Protein AF-A0ABD6W7I1-F1 (afdb_monomer_lite)

Sequence (256 aa):
MSADKPTPAELIAQLVDRGMSKAEIAKAIHRDTKMIWKVLNGKTSGEKYRRTLEDIVNTGTSDYVPHRPRRSDGSLVPVRAKDGGMRVPEDDGGTIKKVPPRTRFSTKTTYGDDGFRLHEITLPKSRNTPGRARGADEILSKLRNTARGQRFGDRDVKMTVTLKDGKTIPLGGKGGYHSTSILQSIRDHDKAHGTRNDIMGWVTDQLTGNAVSPPPEHNDAGNIVGVTITAYRSDVSRGRNRGPDSEANPNRRRPR

Secondary structure (DSSP, 8-state):
-PPPPPPHHHHHHHHHHTT--HHHHHHHTTS-HHHHHHHHTTSS--GGGHHHHHHHHHHS--SEEPPPPB-TTSPBPPEE-TTS-EEPPP---EEPPS---TTS-EEEEEE-GGG-EEEEEEPPSSTT-HHHHHHHHHHHHHHHHHHHGGGG--EEEEEEEEETTS-EEEES-TT-EEHHHHHHHHHHHHHHHT-SS-HHHHHHHHHHHTT-SS--TT-STTTEEEEEEEEEEHHHHHHHT--STTS-----PPP-

Structure (mmCIF, N/CA/C/O backbone):
data_AF-A0ABD6W7I1-F1
#
_entry.id   AF-A0ABD6W7I1-F1
#
loop_
_atom_site.group_PDB
_atom_site.id
_atom_site.type_symbol
_atom_site.label_atom_id
_atom_site.label_alt_id
_atom_site.label_comp_id
_atom_site.label_asym_id
_atom_site.label_entity_id
_atom_site.label_seq_id
_atom_site.pdbx_PDB_ins_code
_atom_site.Cartn_x
_atom_site.Cartn_y
_atom_site.Cartn_z
_atom_site.occupancy
_atom_site.B_iso_or_equiv
_atom_site.auth_seq_id
_atom_site.auth_comp_id
_atom_site.auth_asym_id
_atom_site.auth_atom_id
_atom_site.pdbx_PDB_model_num
ATOM 1 N N . MET A 1 1 ? -30.343 -16.772 19.753 1.00 38.34 1 MET A N 1
ATOM 2 C CA . MET A 1 1 ? -29.367 -15.747 20.174 1.00 38.34 1 MET A CA 1
ATOM 3 C C . MET A 1 1 ? -28.663 -15.257 18.924 1.00 38.34 1 MET A C 1
ATOM 5 O O . MET A 1 1 ? -27.828 -15.978 18.395 1.00 38.34 1 MET A O 1
ATOM 9 N N . SER A 1 2 ? -29.076 -14.118 18.372 1.00 43.38 2 SER A N 1
ATOM 10 C CA . SER A 1 2 ? -28.356 -13.520 17.244 1.00 43.38 2 SER A CA 1
ATOM 11 C C . SER A 1 2 ? -27.012 -13.043 17.777 1.00 43.38 2 SER A C 1
ATOM 13 O O . SER A 1 2 ? -26.997 -12.219 18.686 1.00 43.38 2 SER A O 1
ATOM 15 N N . ALA A 1 3 ? -25.907 -13.606 17.285 1.00 56.62 3 ALA A N 1
ATOM 16 C CA . ALA A 1 3 ? -24.585 -13.070 17.575 1.00 56.62 3 ALA A CA 1
ATOM 17 C C . ALA A 1 3 ? -24.593 -11.593 17.169 1.00 56.62 3 ALA A C 1
ATOM 19 O O . ALA A 1 3 ? -24.892 -11.277 16.012 1.00 56.62 3 ALA A O 1
ATOM 20 N N . ASP A 1 4 ? -24.372 -10.704 18.135 1.00 79.00 4 ASP A N 1
ATOM 21 C CA . ASP A 1 4 ? -24.339 -9.273 17.866 1.00 79.00 4 ASP A CA 1
ATOM 22 C C . ASP A 1 4 ? -23.231 -9.006 16.842 1.00 79.00 4 ASP A C 1
ATOM 24 O O . ASP A 1 4 ? -22.133 -9.567 16.932 1.00 79.00 4 ASP A O 1
ATOM 28 N N . LYS A 1 5 ? -23.547 -8.247 15.791 1.00 84.44 5 LYS A N 1
ATOM 29 C CA . LYS A 1 5 ? -22.582 -8.031 14.708 1.00 84.44 5 LYS A CA 1
ATOM 30 C C . LYS A 1 5 ? -21.457 -7.153 15.246 1.00 84.44 5 LYS A C 1
ATOM 32 O O . LYS A 1 5 ? -21.764 -6.115 15.834 1.00 84.44 5 LYS A O 1
ATOM 37 N N . PRO A 1 6 ? -20.182 -7.488 14.977 1.00 89.69 6 PRO A N 1
ATOM 38 C CA . PRO A 1 6 ? -19.068 -6.719 15.504 1.00 89.69 6 PRO A CA 1
ATOM 39 C C . PRO A 1 6 ? -19.200 -5.250 15.101 1.00 89.69 6 PRO A C 1
ATOM 41 O O . PRO A 1 6 ? -19.522 -4.915 13.955 1.00 89.69 6 PRO A O 1
ATOM 44 N N . THR A 1 7 ? -18.987 -4.350 16.049 1.00 94.25 7 THR A N 1
ATOM 45 C CA . THR A 1 7 ? -19.030 -2.909 15.802 1.00 94.25 7 THR A CA 1
ATOM 46 C C . THR A 1 7 ? -17.856 -2.481 14.910 1.00 94.25 7 THR A C 1
ATOM 48 O O . THR A 1 7 ? -16.828 -3.161 14.855 1.00 94.25 7 THR A O 1
ATOM 51 N N . PRO A 1 8 ? -17.921 -1.325 14.222 1.00 94.44 8 PRO A N 1
ATOM 52 C CA . PRO A 1 8 ? -16.787 -0.838 13.437 1.00 94.44 8 PRO A CA 1
ATOM 53 C C . PRO A 1 8 ? -15.513 -0.644 14.273 1.00 94.44 8 PRO A C 1
ATOM 55 O O . PRO A 1 8 ? -14.411 -0.810 13.755 1.00 94.44 8 PRO A O 1
ATOM 58 N N . ALA A 1 9 ? -15.646 -0.315 15.562 1.00 94.62 9 ALA A N 1
ATOM 59 C CA . ALA A 1 9 ? -14.512 -0.217 16.476 1.00 94.62 9 ALA A CA 1
ATOM 60 C C . ALA A 1 9 ? -13.878 -1.591 16.748 1.00 94.62 9 ALA A C 1
ATOM 62 O O . ALA A 1 9 ? -12.655 -1.709 16.692 1.00 94.62 9 ALA A O 1
ATOM 63 N N . GLU A 1 10 ? -14.694 -2.626 16.959 1.00 94.62 10 GLU A N 1
ATOM 64 C CA . GLU A 1 10 ? -14.229 -4.009 17.129 1.00 94.62 10 GLU A CA 1
ATOM 65 C C . GLU A 1 10 ? -13.582 -4.554 15.856 1.00 94.62 10 GLU A C 1
ATOM 67 O O . GLU A 1 10 ? -12.521 -5.165 15.931 1.00 94.62 10 GLU A O 1
ATOM 72 N N . LEU A 1 11 ? -14.145 -4.269 14.677 1.00 95.25 11 LEU A N 1
ATOM 73 C CA . LEU A 1 11 ? -13.528 -4.639 13.398 1.00 95.25 11 LEU A CA 1
ATOM 74 C C . LEU A 1 11 ? -12.148 -3.985 13.231 1.00 95.25 11 LEU A C 1
ATOM 76 O O . LEU A 1 11 ? -11.194 -4.639 12.816 1.00 95.25 11 LEU A O 1
ATOM 80 N N . ILE A 1 12 ? -12.006 -2.702 13.584 1.00 94.44 12 ILE A N 1
ATOM 81 C CA . ILE A 1 12 ? -10.702 -2.023 13.556 1.00 94.44 12 ILE A CA 1
ATOM 82 C C . ILE A 1 12 ? -9.741 -2.653 14.571 1.00 94.44 12 ILE A C 1
ATOM 84 O O . ILE A 1 12 ? -8.571 -2.833 14.237 1.00 94.44 12 ILE A O 1
ATOM 88 N N . ALA A 1 13 ? -10.201 -2.982 15.782 1.00 92.44 13 ALA A N 1
ATOM 89 C CA . ALA A 1 13 ? -9.377 -3.638 16.797 1.00 92.44 13 ALA A CA 1
ATOM 90 C C . ALA A 1 13 ? -8.866 -5.002 16.308 1.00 92.44 13 ALA A C 1
ATOM 92 O O . ALA A 1 13 ? -7.661 -5.228 16.326 1.00 92.44 13 ALA A O 1
ATOM 93 N N . GLN A 1 14 ? -9.735 -5.833 15.722 1.00 92.50 14 GLN A N 1
ATOM 94 C CA . GLN A 1 14 ? -9.346 -7.114 15.122 1.00 92.50 14 GLN A CA 1
ATOM 95 C C . GLN A 1 14 ? -8.268 -6.951 14.040 1.00 92.50 14 GLN A C 1
ATOM 97 O O . GLN A 1 14 ? -7.312 -7.720 13.988 1.00 92.50 14 GLN A O 1
ATOM 102 N N . LEU A 1 15 ? -8.380 -5.938 13.175 1.00 91.69 15 LEU A N 1
ATOM 103 C CA . LEU A 1 15 ? -7.355 -5.666 12.161 1.00 91.69 15 LEU A CA 1
ATOM 104 C C . LEU A 1 15 ? -6.024 -5.220 12.784 1.00 91.69 15 LEU A C 1
ATOM 106 O O . LEU A 1 15 ? -4.960 -5.584 12.277 1.00 91.69 15 LEU A O 1
ATOM 110 N N . VAL A 1 16 ? -6.071 -4.445 13.873 1.00 89.81 16 VAL A N 1
ATOM 111 C CA . VAL A 1 16 ? -4.874 -4.065 14.639 1.00 89.81 16 VAL A CA 1
ATOM 112 C C . VAL A 1 16 ? -4.214 -5.293 15.260 1.00 89.81 16 VAL A C 1
ATOM 114 O O . VAL A 1 16 ? -2.997 -5.430 15.144 1.00 89.81 16 VAL A O 1
ATOM 117 N N . ASP A 1 17 ? -5.001 -6.205 15.826 1.00 86.94 17 ASP A N 1
ATOM 118 C CA . ASP A 1 17 ? -4.509 -7.450 16.423 1.00 86.94 17 ASP A CA 1
ATOM 119 C C . ASP A 1 17 ? -3.881 -8.375 15.369 1.00 86.94 17 ASP A C 1
ATOM 121 O O . ASP A 1 17 ? -2.829 -8.965 15.605 1.00 86.94 17 ASP A O 1
ATOM 125 N N . ARG A 1 18 ? -4.417 -8.388 14.139 1.00 85.31 1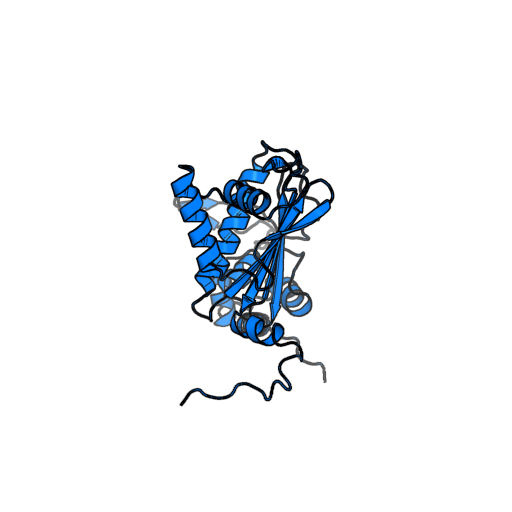8 ARG A N 1
ATOM 126 C CA . ARG A 1 18 ? -3.791 -9.029 12.960 1.00 85.31 18 ARG A CA 1
ATOM 127 C C . ARG A 1 18 ? -2.555 -8.287 12.430 1.00 85.31 18 ARG A C 1
ATOM 129 O O . ARG A 1 18 ? -2.034 -8.590 11.353 1.00 85.31 18 ARG A O 1
ATOM 136 N N . GLY A 1 19 ? -2.079 -7.272 13.145 1.00 81.06 19 GLY A N 1
ATOM 137 C CA . GLY A 1 19 ? -0.856 -6.538 12.844 1.00 81.06 19 GLY A CA 1
ATOM 138 C C . GLY A 1 19 ? -1.008 -5.428 11.802 1.00 81.06 19 GLY A C 1
ATOM 139 O O . GLY A 1 19 ? 0.005 -4.963 11.267 1.00 81.06 19 GLY A O 1
ATOM 140 N N . MET A 1 20 ? -2.231 -4.998 11.453 1.00 87.19 20 MET A N 1
ATOM 141 C CA . MET A 1 20 ? -2.436 -3.783 10.648 1.00 87.19 20 MET A CA 1
ATOM 142 C C . MET A 1 20 ? -2.233 -2.524 11.483 1.00 87.19 20 MET A C 1
ATOM 144 O O . MET A 1 20 ? -2.857 -2.301 12.516 1.00 87.19 20 MET A O 1
ATOM 148 N N . SER A 1 21 ? -1.391 -1.625 10.990 1.00 86.56 21 SER A N 1
ATOM 149 C CA . SER A 1 21 ? -1.286 -0.290 11.561 1.00 86.56 21 SER A CA 1
ATOM 150 C C . SER A 1 21 ? -2.543 0.529 11.261 1.00 86.56 21 SER A C 1
ATOM 152 O O . SER A 1 21 ? -3.174 0.389 10.213 1.00 86.56 21 SER A O 1
ATOM 154 N N . LYS A 1 22 ? -2.865 1.487 12.136 1.00 90.19 22 LYS A N 1
ATOM 155 C CA . LYS A 1 22 ? -3.989 2.421 11.925 1.00 90.19 22 LYS A CA 1
ATOM 156 C C . LYS A 1 22 ? -3.890 3.163 10.586 1.00 90.19 22 LYS A C 1
ATOM 158 O O . LYS A 1 22 ? -4.912 3.449 9.974 1.00 90.19 22 LYS A O 1
ATOM 163 N N . ALA A 1 23 ? -2.671 3.449 10.123 1.00 88.75 23 ALA A N 1
ATOM 164 C CA . ALA A 1 23 ? -2.428 4.072 8.825 1.00 88.75 23 ALA A CA 1
ATOM 165 C C . ALA A 1 23 ? -2.725 3.120 7.651 1.00 88.75 23 ALA A C 1
ATOM 167 O O . ALA A 1 23 ? -3.297 3.550 6.652 1.00 88.75 23 ALA A O 1
ATOM 168 N N . GLU A 1 24 ? -2.379 1.832 7.764 1.00 88.12 24 GLU A N 1
ATOM 169 C CA . GLU A 1 24 ? -2.744 0.820 6.763 1.00 88.12 24 GLU A CA 1
ATOM 170 C C . GLU A 1 24 ? -4.255 0.617 6.702 1.00 88.12 24 GLU A C 1
ATOM 172 O O . GLU A 1 24 ? -4.801 0.602 5.604 1.00 88.12 24 GLU A O 1
ATOM 177 N N . ILE A 1 25 ? -4.928 0.530 7.854 1.00 91.25 25 ILE A N 1
ATOM 178 C CA . ILE A 1 25 ? -6.393 0.417 7.921 1.00 91.25 25 ILE A CA 1
ATOM 179 C C . ILE A 1 25 ? -7.029 1.637 7.252 1.00 91.25 25 ILE A C 1
ATOM 181 O O . ILE A 1 25 ? -7.891 1.487 6.392 1.00 91.25 25 ILE A O 1
ATOM 185 N N . ALA A 1 26 ? -6.558 2.844 7.580 1.00 91.25 26 ALA A N 1
ATOM 186 C CA . ALA A 1 26 ? -7.044 4.077 6.972 1.00 91.25 26 ALA A CA 1
ATOM 187 C C . ALA A 1 26 ? -6.858 4.080 5.446 1.00 91.25 26 ALA A C 1
ATOM 189 O O . ALA A 1 26 ? -7.812 4.356 4.720 1.00 91.25 26 ALA A O 1
ATOM 190 N N . LYS A 1 27 ? -5.668 3.705 4.949 1.00 89.31 27 LYS A N 1
ATOM 191 C CA . LYS A 1 27 ? -5.400 3.599 3.505 1.00 89.31 27 LYS A CA 1
ATOM 192 C C . LYS A 1 27 ? -6.300 2.549 2.845 1.00 89.31 27 LYS A C 1
ATOM 194 O O . LYS A 1 27 ? -6.832 2.830 1.777 1.00 89.31 27 LYS A O 1
ATOM 199 N N . ALA A 1 28 ? -6.507 1.394 3.481 1.00 88.69 28 ALA A N 1
ATOM 200 C CA . ALA A 1 28 ? -7.356 0.320 2.966 1.00 88.69 28 ALA A CA 1
ATOM 201 C C . ALA A 1 28 ? -8.831 0.738 2.842 1.00 88.69 28 ALA A C 1
ATOM 203 O O . ALA A 1 28 ? -9.493 0.352 1.888 1.00 88.69 28 ALA A O 1
ATOM 204 N N . ILE A 1 29 ? -9.328 1.591 3.745 1.00 90.50 29 ILE A N 1
ATOM 205 C CA . ILE A 1 29 ? -10.690 2.146 3.663 1.00 90.50 29 ILE A CA 1
ATOM 206 C C . ILE A 1 29 ? -10.761 3.495 2.925 1.00 90.50 29 ILE A C 1
ATOM 208 O O . ILE A 1 29 ? -11.795 4.163 2.962 1.00 90.50 29 ILE A O 1
ATOM 212 N N . HIS A 1 30 ? -9.671 3.923 2.276 1.00 87.69 30 HIS A N 1
ATOM 213 C CA . HIS A 1 30 ? -9.554 5.193 1.549 1.00 87.69 30 HIS A CA 1
ATOM 214 C C . HIS A 1 30 ? -9.816 6.444 2.412 1.00 87.69 30 HIS A C 1
ATOM 216 O O . HIS A 1 30 ? -10.447 7.412 1.974 1.00 87.69 30 HIS A O 1
ATOM 222 N N . ARG A 1 31 ? -9.356 6.451 3.667 1.00 89.38 31 ARG A N 1
ATOM 223 C CA . ARG A 1 31 ? -9.542 7.559 4.618 1.00 89.38 31 ARG A CA 1
ATOM 224 C C . ARG A 1 31 ? -8.254 7.951 5.332 1.00 89.38 31 ARG A C 1
ATOM 226 O O . ARG A 1 31 ? -7.216 7.315 5.206 1.00 89.38 31 ARG A O 1
ATOM 233 N N . ASP A 1 32 ? -8.346 9.052 6.074 1.00 88.81 32 ASP A N 1
ATOM 234 C CA . ASP A 1 32 ? -7.256 9.570 6.895 1.00 88.81 32 ASP A CA 1
ATOM 235 C C . ASP A 1 32 ? -7.142 8.817 8.230 1.00 88.81 32 ASP A C 1
ATOM 237 O O . ASP A 1 32 ? -8.149 8.444 8.839 1.00 88.81 32 ASP A O 1
ATOM 241 N N . THR A 1 33 ? -5.917 8.649 8.729 1.00 91.44 33 THR A N 1
ATOM 242 C CA . THR A 1 33 ? -5.619 7.970 10.001 1.00 91.44 33 THR A CA 1
ATOM 243 C C . THR A 1 33 ? -6.383 8.567 11.188 1.00 91.44 33 THR A C 1
ATOM 245 O O . THR A 1 33 ? -6.783 7.840 12.102 1.00 91.44 33 THR A O 1
ATOM 248 N N . LYS A 1 34 ? -6.662 9.878 11.178 1.00 91.50 34 LYS A N 1
ATOM 249 C CA . LYS A 1 34 ? -7.458 10.548 12.215 1.00 91.50 34 LYS A CA 1
ATOM 250 C C . LYS A 1 34 ? -8.880 9.997 12.303 1.00 91.50 34 LYS A C 1
ATOM 252 O O . LYS A 1 34 ? -9.454 9.994 13.391 1.00 91.50 34 LYS A O 1
ATOM 257 N N . MET A 1 35 ? -9.456 9.519 11.198 1.00 91.44 35 MET A N 1
ATOM 258 C CA . MET A 1 35 ? -10.782 8.894 11.221 1.00 91.44 35 MET A CA 1
ATOM 259 C C . MET A 1 35 ? -10.769 7.578 11.993 1.00 91.44 35 MET A C 1
ATOM 261 O O . MET A 1 35 ? -11.645 7.381 12.828 1.00 91.44 35 MET A O 1
ATOM 265 N N . ILE A 1 36 ? -9.748 6.740 11.798 1.00 93.31 36 ILE A N 1
ATOM 266 C CA . ILE A 1 36 ? -9.570 5.499 12.568 1.00 93.31 36 ILE A CA 1
ATOM 267 C C . ILE A 1 36 ? -9.467 5.809 14.061 1.00 93.31 36 ILE A C 1
ATOM 269 O O . ILE A 1 36 ? -10.137 5.188 14.881 1.00 93.31 36 ILE A O 1
ATOM 273 N N . TRP A 1 37 ? -8.684 6.832 14.415 1.00 93.56 37 TRP A N 1
ATOM 274 C CA . TRP A 1 37 ? -8.585 7.284 15.800 1.00 93.56 37 TRP A CA 1
ATOM 275 C C . TRP A 1 37 ? -9.939 7.733 16.364 1.00 93.56 37 TRP A C 1
ATOM 277 O O . TRP A 1 37 ? -10.281 7.363 17.482 1.00 93.56 37 TRP A O 1
ATOM 287 N N . LYS A 1 38 ? -10.739 8.498 15.610 1.00 94.12 38 LYS A N 1
ATOM 288 C CA . LYS A 1 38 ? -12.067 8.932 16.073 1.00 94.12 38 LYS A CA 1
ATOM 289 C C . LYS A 1 38 ? -13.011 7.756 16.325 1.00 94.12 38 LYS A C 1
ATOM 291 O O . LYS A 1 38 ? -13.731 7.808 17.315 1.00 94.12 38 LYS A O 1
ATOM 296 N N . VAL A 1 39 ? -13.002 6.737 15.461 1.00 93.88 39 VAL A N 1
ATOM 297 C CA . VAL A 1 39 ? -13.852 5.544 15.623 1.00 93.88 39 VAL A CA 1
ATOM 298 C C . VAL A 1 39 ? -13.456 4.776 16.882 1.00 93.88 39 VAL A C 1
ATOM 300 O O . VAL A 1 39 ? -14.302 4.518 17.728 1.00 93.88 39 VAL A O 1
ATOM 303 N N . LEU A 1 40 ? -12.160 4.507 17.064 1.00 92.06 40 LEU A N 1
ATOM 304 C CA . LEU A 1 40 ? -11.658 3.775 18.233 1.00 92.06 40 LEU A CA 1
ATOM 305 C C . LEU A 1 40 ? -11.920 4.484 19.570 1.00 92.06 40 LEU A C 1
ATOM 307 O O . LEU A 1 40 ? -12.066 3.823 20.587 1.00 92.06 40 LEU A O 1
ATOM 311 N N . ASN A 1 41 ? -11.976 5.818 19.582 1.00 92.69 41 ASN A N 1
ATOM 312 C CA . ASN A 1 41 ? -12.269 6.599 20.791 1.00 92.69 41 ASN A CA 1
ATOM 313 C C . ASN A 1 41 ? -13.765 6.935 20.945 1.00 92.69 41 ASN A C 1
ATOM 315 O O . ASN A 1 41 ? -14.100 7.858 21.684 1.00 92.69 41 ASN A O 1
ATOM 319 N N . GLY A 1 42 ? -14.657 6.293 20.183 1.00 91.94 42 GLY A N 1
ATOM 320 C CA . GLY A 1 42 ? -16.103 6.527 20.270 1.00 91.94 42 GLY A CA 1
ATOM 321 C C . GLY A 1 42 ? -16.565 7.922 19.829 1.00 91.94 42 GLY A C 1
ATOM 322 O O . GLY A 1 42 ? -17.716 8.289 20.034 1.00 91.94 42 GLY A O 1
ATOM 323 N N . LYS A 1 43 ? -15.702 8.723 19.186 1.00 92.69 43 LYS A N 1
ATOM 324 C CA . LYS A 1 43 ? -16.052 10.076 18.707 1.00 92.69 43 LYS A CA 1
ATOM 325 C C . LYS A 1 43 ? -16.898 10.060 17.433 1.00 92.69 43 LYS A C 1
ATOM 327 O O . LYS A 1 43 ? -17.392 11.098 17.001 1.00 92.69 43 LYS A O 1
ATOM 332 N N . THR A 1 44 ? -16.982 8.914 16.767 1.00 91.94 44 THR A N 1
ATOM 333 C CA . THR A 1 44 ? -17.854 8.662 15.617 1.00 91.94 44 THR A CA 1
ATOM 334 C C . THR A 1 44 ? -18.130 7.165 15.538 1.00 91.94 44 THR A C 1
ATOM 336 O O . THR A 1 44 ? -17.248 6.377 15.868 1.00 91.94 44 THR A O 1
ATOM 339 N N . SER A 1 45 ? -19.320 6.763 15.084 1.00 89.69 45 SER A N 1
ATOM 340 C CA . SER A 1 45 ? -19.686 5.342 15.003 1.00 89.69 45 SER A CA 1
ATOM 341 C C . SER A 1 45 ? -18.838 4.563 13.995 1.00 89.69 45 SER A C 1
ATOM 343 O O . SER A 1 45 ? -18.592 3.379 14.177 1.00 89.69 45 SER A O 1
ATOM 345 N N . GLY A 1 46 ? -18.393 5.212 12.912 1.00 89.75 46 GLY A N 1
ATOM 346 C CA . GLY A 1 46 ? -17.667 4.544 11.827 1.00 89.75 46 GLY A CA 1
ATOM 347 C C . GLY A 1 46 ? -18.535 3.643 10.943 1.00 89.75 46 GLY A C 1
ATOM 348 O O . GLY A 1 46 ? -18.002 3.002 10.046 1.00 89.75 46 GLY A O 1
ATOM 349 N N . GLU A 1 47 ? -19.856 3.642 11.140 1.00 91.88 47 GLU A N 1
ATOM 350 C CA . GLU A 1 47 ? -20.808 2.726 10.492 1.00 91.88 47 GLU A CA 1
ATOM 351 C C . GLU A 1 47 ? -20.717 2.732 8.961 1.00 91.88 47 GLU A C 1
ATOM 353 O O . GLU A 1 47 ? -20.784 1.700 8.302 1.00 91.88 47 GLU A O 1
ATOM 358 N N . LYS A 1 48 ? -20.423 3.896 8.380 1.00 89.25 48 LYS A N 1
ATOM 359 C CA . LYS A 1 48 ? -20.205 4.056 6.938 1.00 89.25 48 LYS A CA 1
ATOM 360 C C . LYS A 1 48 ? -19.098 3.161 6.365 1.00 89.25 48 LYS A C 1
ATOM 362 O O . LYS A 1 48 ? -19.087 2.883 5.167 1.00 89.25 48 LYS A O 1
ATOM 367 N N . TYR A 1 49 ? -18.141 2.766 7.197 1.00 91.62 49 TYR A N 1
ATOM 368 C CA . TYR A 1 49 ? -16.986 1.963 6.813 1.00 91.62 49 TYR A CA 1
ATOM 369 C C . TYR A 1 49 ? -17.191 0.474 7.072 1.00 91.62 49 TYR A C 1
ATOM 371 O O . TYR A 1 49 ? -16.331 -0.305 6.674 1.00 91.62 49 TYR A O 1
ATOM 379 N N . ARG A 1 50 ? -18.309 0.078 7.702 1.00 93.06 50 ARG A N 1
ATOM 380 C CA . ARG A 1 50 ? -18.580 -1.303 8.118 1.00 93.06 50 ARG A CA 1
ATOM 381 C C . ARG A 1 50 ? -18.331 -2.294 6.992 1.00 93.06 50 ARG A C 1
ATOM 383 O O . ARG A 1 50 ? -17.500 -3.169 7.162 1.00 93.06 50 ARG A O 1
ATOM 390 N N . ARG A 1 51 ? -18.971 -2.102 5.834 1.00 92.50 51 ARG A N 1
ATOM 391 C CA . ARG A 1 51 ? -18.832 -3.011 4.686 1.00 92.50 51 ARG A CA 1
ATOM 392 C C . ARG A 1 51 ? -17.368 -3.241 4.303 1.00 92.50 51 ARG A C 1
ATOM 394 O O . ARG A 1 51 ? -16.928 -4.375 4.215 1.00 92.50 51 ARG A O 1
ATOM 401 N N . THR A 1 52 ? -16.601 -2.168 4.116 1.00 92.44 52 THR A N 1
ATOM 402 C CA . THR A 1 52 ? -15.182 -2.273 3.745 1.00 92.44 52 THR A CA 1
ATOM 403 C C . THR A 1 52 ? -14.357 -2.928 4.855 1.00 92.44 52 THR A C 1
ATOM 405 O O . THR A 1 52 ? -13.457 -3.706 4.564 1.00 92.44 52 THR A O 1
ATOM 408 N N . LEU A 1 53 ? -14.649 -2.634 6.127 1.00 94.38 53 LEU A N 1
ATOM 409 C CA . LEU A 1 53 ? -13.968 -3.257 7.264 1.00 94.38 53 LEU A CA 1
ATOM 410 C C . LEU A 1 53 ? -14.279 -4.758 7.357 1.00 94.38 53 LEU A C 1
ATOM 412 O O . LEU A 1 53 ? -13.354 -5.543 7.530 1.00 94.38 53 LEU A O 1
ATOM 416 N N . GLU A 1 54 ? -15.541 -5.156 7.194 1.00 94.56 54 GLU A N 1
ATOM 417 C CA . GLU A 1 54 ? -15.977 -6.558 7.152 1.00 94.56 54 GLU A CA 1
ATOM 418 C C . GLU A 1 54 ? -15.317 -7.303 5.988 1.00 94.56 54 GLU A C 1
ATOM 420 O O . GLU A 1 54 ? -14.771 -8.384 6.191 1.00 94.56 54 GLU A O 1
ATOM 425 N N . ASP A 1 55 ? -15.285 -6.709 4.793 1.00 92.62 55 ASP A N 1
ATOM 426 C CA . ASP A 1 55 ? -14.609 -7.288 3.628 1.00 92.62 55 ASP A CA 1
ATOM 427 C C . ASP A 1 55 ? -13.120 -7.551 3.925 1.00 92.62 55 ASP A C 1
ATOM 429 O O . ASP A 1 55 ? -12.618 -8.644 3.653 1.00 92.62 55 ASP A O 1
ATOM 433 N N . ILE A 1 56 ? -12.415 -6.586 4.533 1.00 92.88 56 ILE A N 1
ATOM 434 C CA . ILE A 1 56 ? -10.993 -6.734 4.885 1.00 92.88 56 ILE A CA 1
ATOM 435 C C . ILE A 1 56 ? -10.807 -7.783 5.989 1.00 92.88 56 ILE A C 1
ATOM 437 O O . ILE A 1 56 ? -9.889 -8.592 5.902 1.00 92.88 56 ILE A O 1
ATOM 441 N N . VAL A 1 57 ? -11.667 -7.809 7.009 1.00 92.56 57 VAL A N 1
ATOM 442 C CA . VAL A 1 57 ? -11.607 -8.816 8.083 1.00 92.56 57 VAL A CA 1
ATOM 443 C C . VAL A 1 57 ? -11.875 -10.224 7.539 1.00 92.56 57 VAL A C 1
ATOM 445 O O . VAL A 1 57 ? -11.212 -11.174 7.950 1.00 92.56 57 VAL A O 1
ATOM 448 N N . ASN A 1 58 ? -12.799 -10.382 6.597 1.00 90.88 58 ASN A N 1
ATOM 449 C CA . ASN A 1 58 ? -13.200 -11.701 6.110 1.00 90.88 58 ASN A CA 1
ATOM 450 C C . ASN A 1 58 ? -12.317 -12.214 4.967 1.00 90.88 58 ASN A C 1
ATOM 452 O O . ASN A 1 58 ? -12.038 -13.405 4.890 1.00 90.88 58 ASN A O 1
ATOM 456 N N . THR A 1 59 ? -11.881 -11.328 4.069 1.00 88.81 59 THR A N 1
ATOM 457 C CA . THR A 1 59 ? -11.190 -11.708 2.822 1.00 88.81 59 THR A CA 1
ATOM 458 C C . THR A 1 59 ? -9.780 -11.135 2.696 1.00 88.81 59 THR A C 1
ATOM 460 O O . THR A 1 59 ? -9.059 -11.456 1.753 1.00 88.81 59 THR A O 1
ATOM 463 N N . GLY A 1 60 ? -9.378 -10.248 3.609 1.00 87.50 60 GLY A N 1
ATOM 464 C CA . GLY A 1 60 ? -8.101 -9.542 3.546 1.00 87.50 60 GLY A CA 1
ATOM 465 C C . GLY A 1 60 ? -8.064 -8.389 2.542 1.00 87.50 60 GLY A C 1
ATOM 466 O O . GLY A 1 60 ? -7.043 -7.711 2.442 1.00 87.50 60 GLY A O 1
ATOM 467 N N . THR A 1 61 ? -9.140 -8.138 1.790 1.00 89.06 61 THR A N 1
ATOM 468 C CA . THR A 1 61 ? -9.232 -7.054 0.794 1.00 89.06 61 THR A CA 1
ATOM 469 C C . THR A 1 61 ? -10.638 -6.477 0.734 1.00 89.06 61 THR A C 1
ATOM 471 O O . THR A 1 61 ? -11.577 -7.101 1.204 1.00 89.06 61 THR A O 1
ATOM 474 N N . SER A 1 62 ? -10.810 -5.308 0.120 1.00 88.88 62 SER A N 1
ATOM 475 C CA . SER A 1 62 ? -12.136 -4.833 -0.273 1.00 88.88 62 SER A CA 1
ATOM 476 C C . SER A 1 62 ? -12.065 -4.178 -1.643 1.00 88.88 62 SER A C 1
ATOM 478 O O . SER A 1 62 ? -11.185 -3.358 -1.905 1.00 88.88 62 SER A O 1
ATOM 480 N N . ASP A 1 63 ? -13.023 -4.534 -2.493 1.00 86.69 63 ASP A N 1
ATOM 481 C CA . ASP A 1 63 ? -13.247 -3.891 -3.788 1.00 86.69 63 ASP A CA 1
ATOM 482 C C . ASP A 1 63 ? -14.212 -2.692 -3.662 1.00 86.69 63 ASP A C 1
ATOM 484 O O . ASP A 1 63 ? -14.634 -2.130 -4.671 1.00 86.69 63 ASP A O 1
ATOM 488 N N . TYR A 1 64 ? -14.606 -2.300 -2.443 1.00 88.06 64 TYR A N 1
ATOM 489 C CA . TYR A 1 64 ? -15.570 -1.230 -2.197 1.00 88.06 64 TYR A CA 1
ATOM 490 C C . TYR A 1 64 ? -14.933 -0.034 -1.486 1.00 88.06 64 TYR A C 1
ATOM 492 O O . TYR A 1 64 ? -14.450 -0.130 -0.356 1.00 88.06 64 TYR A O 1
ATOM 500 N N . VAL A 1 65 ? -15.021 1.129 -2.130 1.00 88.06 65 VAL A N 1
ATOM 501 C CA . VAL A 1 65 ? -14.622 2.412 -1.558 1.00 88.06 65 VAL A CA 1
ATOM 502 C C . VAL A 1 65 ? -15.838 3.059 -0.893 1.00 88.06 65 VAL A C 1
ATOM 504 O O . VAL A 1 65 ? -16.836 3.334 -1.567 1.00 88.06 65 VAL A O 1
ATOM 507 N N . PRO A 1 66 ? -15.789 3.356 0.417 1.00 87.69 66 PRO A N 1
ATOM 508 C CA . PRO A 1 66 ? -16.860 4.081 1.084 1.00 87.69 66 PRO A CA 1
ATOM 509 C C . PRO A 1 66 ? -17.108 5.435 0.413 1.00 87.69 66 PRO A C 1
ATOM 511 O O . PRO A 1 66 ? -16.167 6.187 0.153 1.00 87.69 66 PRO A O 1
ATOM 514 N N . HIS A 1 67 ? -18.373 5.808 0.213 1.00 87.12 67 HIS A N 1
ATOM 515 C CA . HIS A 1 67 ? -18.718 7.136 -0.305 1.00 87.12 67 HIS A CA 1
ATOM 516 C C . HIS A 1 67 ? -18.231 8.265 0.607 1.00 87.12 67 HIS A C 1
ATOM 518 O O . HIS A 1 67 ? -18.064 8.102 1.827 1.00 87.12 67 HIS A O 1
ATOM 524 N N . ARG A 1 68 ? -18.033 9.458 0.051 1.00 87.19 68 ARG A N 1
ATOM 525 C CA . ARG A 1 68 ? -17.739 10.658 0.846 1.00 87.19 68 ARG A CA 1
ATOM 526 C C . ARG A 1 68 ? -18.983 11.203 1.552 1.00 87.19 68 ARG A C 1
ATOM 528 O O . ARG A 1 68 ? -20.105 10.878 1.161 1.00 87.19 68 ARG A O 1
ATOM 535 N N . PRO A 1 69 ? -18.833 11.884 2.705 1.00 84.25 69 PRO A N 1
ATOM 536 C CA . PRO A 1 69 ? -19.964 12.501 3.395 1.00 84.25 69 PRO A CA 1
ATOM 537 C C . PRO A 1 69 ? -20.698 13.482 2.479 1.00 84.25 69 PRO A C 1
ATOM 539 O O . PRO A 1 69 ? -20.062 14.263 1.768 1.00 84.25 69 PRO A O 1
ATOM 542 N N . ARG A 1 70 ? -22.028 13.426 2.521 1.00 88.38 70 ARG A N 1
ATOM 543 C CA . ARG A 1 70 ? -22.924 14.313 1.782 1.00 88.38 70 ARG A CA 1
ATOM 544 C C . ARG A 1 70 ? -23.739 15.142 2.764 1.00 88.38 70 ARG A C 1
ATOM 546 O O . ARG A 1 70 ? -23.964 14.714 3.896 1.00 88.38 70 ARG A O 1
ATOM 553 N N . ARG A 1 71 ? -24.122 16.336 2.334 1.00 87.75 71 ARG A N 1
ATOM 554 C CA . ARG A 1 71 ? -25.104 17.186 3.006 1.00 87.75 71 ARG A CA 1
ATOM 555 C C . ARG A 1 71 ? -26.514 16.627 2.778 1.00 87.75 71 ARG A C 1
ATOM 557 O O . ARG A 1 71 ? -26.698 15.688 2.004 1.00 87.75 71 ARG A O 1
ATOM 564 N N . SER A 1 72 ? -27.501 17.205 3.458 1.00 86.75 72 SER A N 1
ATOM 565 C CA . SER A 1 72 ? -28.918 16.841 3.304 1.00 86.75 72 SER A CA 1
ATOM 566 C C . SER A 1 72 ? -29.433 17.029 1.874 1.00 86.75 72 SER A C 1
ATOM 568 O O . SER A 1 72 ? -30.279 16.265 1.429 1.00 86.75 72 SER A O 1
ATOM 570 N N . ASP A 1 73 ? -28.879 17.993 1.140 1.00 86.38 73 ASP A N 1
ATOM 571 C CA . ASP A 1 73 ? -29.162 18.263 -0.276 1.00 86.38 73 ASP A CA 1
ATOM 572 C C . ASP A 1 73 ? -28.481 17.273 -1.252 1.00 86.38 73 ASP A C 1
ATOM 574 O O . ASP A 1 73 ? -28.579 17.421 -2.467 1.00 86.38 73 ASP A O 1
ATOM 578 N N . GLY A 1 74 ? -27.749 16.275 -0.742 1.00 83.25 74 GLY A N 1
ATOM 579 C CA . GLY A 1 74 ? -27.014 15.296 -1.545 1.00 83.25 74 GLY A CA 1
ATOM 580 C C . GLY A 1 74 ? -25.668 15.788 -2.094 1.00 83.25 74 GLY A C 1
ATOM 581 O O . GLY A 1 74 ? -24.907 14.978 -2.637 1.00 83.25 74 GLY A O 1
ATOM 582 N N . SER A 1 75 ? -25.318 17.065 -1.915 1.00 88.12 75 SER A N 1
ATOM 583 C CA . SER A 1 75 ? -24.021 17.618 -2.316 1.00 88.12 75 SER A CA 1
ATOM 584 C C . SER A 1 75 ? -22.889 17.124 -1.410 1.00 88.12 75 SER A C 1
ATOM 586 O O . SER A 1 75 ? -23.093 16.746 -0.253 1.00 88.12 75 SER A O 1
ATOM 588 N N . LEU A 1 76 ? -21.663 17.083 -1.933 1.00 89.31 76 LEU A N 1
ATOM 589 C CA . LEU A 1 76 ? -20.495 16.659 -1.160 1.00 89.31 76 LEU A CA 1
ATOM 590 C C . LEU A 1 76 ? -20.089 17.727 -0.146 1.00 89.31 76 LEU A C 1
ATOM 592 O O . LEU A 1 76 ? -20.088 18.920 -0.443 1.00 89.31 76 LEU A O 1
ATOM 596 N N . VAL A 1 77 ? -19.691 17.289 1.051 1.00 87.00 77 VAL A N 1
ATOM 597 C CA . VAL A 1 77 ? -19.222 18.207 2.095 1.00 87.00 77 VAL A CA 1
ATOM 598 C C . VAL A 1 77 ? -17.890 18.840 1.659 1.00 87.00 77 VAL A C 1
ATOM 600 O O . VAL A 1 77 ? -16.909 18.109 1.476 1.00 87.00 77 VAL A O 1
ATOM 603 N N . PRO A 1 78 ? -17.814 20.178 1.510 1.00 86.62 78 PRO A N 1
ATOM 604 C CA . PRO A 1 78 ? -16.576 20.846 1.149 1.00 86.62 78 PRO A CA 1
ATOM 605 C C . PRO A 1 78 ? -15.592 20.815 2.318 1.00 86.62 78 PRO A C 1
ATOM 607 O O . PRO A 1 78 ? -15.971 20.904 3.488 1.00 86.62 78 PRO A O 1
ATOM 610 N N . VAL A 1 79 ? -14.310 20.697 1.990 1.00 87.19 79 VAL A N 1
ATOM 611 C CA . VAL A 1 79 ? -13.215 20.617 2.956 1.00 87.19 79 VAL A CA 1
ATOM 612 C C . VAL A 1 79 ? -12.341 21.852 2.807 1.00 87.19 79 VAL A C 1
ATOM 614 O O . VAL A 1 79 ? -12.100 22.324 1.695 1.00 87.19 79 VAL A O 1
ATOM 617 N N . ARG A 1 80 ? -11.854 22.373 3.935 1.00 87.50 80 ARG A N 1
ATOM 618 C CA . ARG A 1 80 ? -10.907 23.486 3.939 1.00 87.50 80 ARG A CA 1
ATOM 619 C C . ARG A 1 80 ? -9.579 23.036 3.327 1.00 87.50 80 ARG A C 1
ATOM 621 O O . ARG A 1 80 ? -8.955 22.093 3.814 1.00 87.50 80 ARG A O 1
ATOM 628 N N . ALA A 1 81 ? -9.177 23.696 2.252 1.00 86.81 81 ALA A N 1
ATOM 629 C CA . ALA A 1 81 ? -7.904 23.504 1.584 1.00 86.81 81 ALA A CA 1
ATOM 630 C C . ALA A 1 81 ? -6.779 24.246 2.324 1.00 86.81 81 ALA A C 1
ATOM 632 O O . ALA A 1 81 ? -7.011 25.071 3.211 1.00 86.81 81 ALA A O 1
ATOM 633 N N . LYS A 1 82 ? -5.531 23.901 1.989 1.00 84.56 82 LYS A N 1
ATOM 634 C CA . LYS A 1 82 ? -4.333 24.435 2.658 1.00 84.56 82 LYS A CA 1
ATOM 635 C C . LYS A 1 82 ? -4.159 25.944 2.445 1.00 84.56 82 LYS A C 1
ATOM 637 O O . LYS A 1 82 ? -3.609 26.612 3.309 1.00 84.56 82 LYS A O 1
ATOM 642 N N . ASP A 1 83 ? -4.647 26.458 1.324 1.00 89.06 83 ASP A N 1
ATOM 643 C CA . ASP A 1 83 ? -4.710 27.886 0.987 1.00 89.06 83 ASP A CA 1
ATOM 644 C C . ASP A 1 83 ? -5.813 28.645 1.752 1.00 89.06 83 ASP A C 1
ATOM 646 O O . ASP A 1 83 ? -5.956 29.853 1.600 1.00 89.06 83 ASP A O 1
ATOM 650 N N . GLY A 1 84 ? -6.592 27.952 2.590 1.00 85.38 84 GLY A N 1
ATOM 651 C CA . GLY A 1 84 ? -7.686 28.527 3.363 1.00 85.38 84 GLY A CA 1
ATOM 652 C C . GLY A 1 84 ? -9.034 28.533 2.643 1.00 85.38 84 GLY A C 1
ATOM 653 O O . GLY A 1 84 ? -10.038 28.790 3.309 1.00 85.38 84 GLY A O 1
ATOM 654 N N . GLY A 1 85 ? -9.081 28.192 1.349 1.00 89.06 85 GLY A N 1
ATOM 655 C CA . GLY A 1 85 ? -10.312 28.104 0.564 1.00 89.06 85 GLY A CA 1
ATOM 656 C C . GLY A 1 85 ? -11.143 26.857 0.879 1.00 89.06 85 GLY A C 1
ATOM 657 O O . GLY A 1 85 ? -10.664 25.898 1.484 1.00 89.06 85 GLY A O 1
ATOM 658 N N . MET A 1 86 ? -12.408 26.843 0.458 1.00 88.38 86 MET A N 1
ATOM 659 C CA . MET A 1 86 ? -13.254 25.645 0.524 1.00 88.38 86 MET A CA 1
ATOM 660 C C . MET A 1 86 ? -1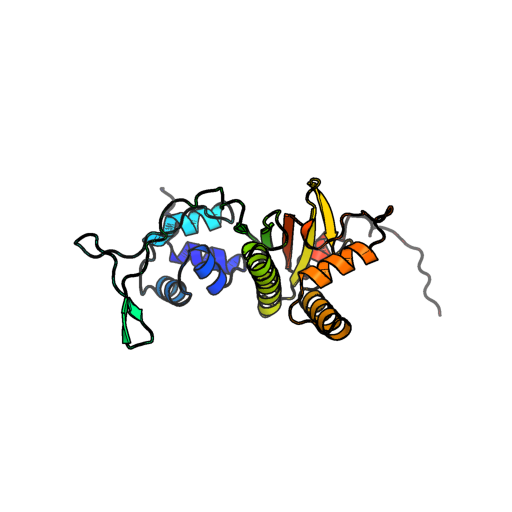3.188 24.909 -0.811 1.00 88.38 86 MET A C 1
ATOM 662 O O . MET A 1 86 ? -13.486 25.485 -1.854 1.00 88.38 86 MET A O 1
ATOM 666 N N . ARG A 1 87 ? -12.830 23.624 -0.787 1.00 87.06 87 ARG A N 1
ATOM 667 C CA . ARG A 1 87 ? -12.795 22.774 -1.979 1.00 87.06 87 ARG A CA 1
ATOM 668 C C . ARG A 1 87 ? -13.748 21.604 -1.814 1.00 87.06 87 ARG A C 1
ATOM 670 O O . ARG A 1 87 ? -13.702 20.895 -0.810 1.00 87.06 87 ARG A O 1
ATOM 677 N N . VAL A 1 88 ? -14.586 21.381 -2.821 1.00 86.62 88 VAL A N 1
ATOM 678 C CA . VAL A 1 88 ? -15.406 20.172 -2.912 1.00 86.62 88 VAL A CA 1
ATOM 679 C C . VAL A 1 88 ? -14.513 19.029 -3.415 1.00 86.62 88 VAL A C 1
ATOM 681 O O . VAL A 1 88 ? -13.921 19.159 -4.489 1.00 86.62 88 VAL A O 1
ATOM 684 N N . PRO A 1 89 ? -14.337 17.939 -2.647 1.00 81.88 89 PRO A N 1
ATOM 685 C CA . PRO A 1 89 ? -13.600 16.771 -3.119 1.00 81.88 89 PRO A CA 1
ATOM 686 C C . PRO A 1 89 ? -14.385 16.017 -4.198 1.00 81.88 89 PRO A C 1
ATOM 688 O O . PRO A 1 89 ? -15.609 16.064 -4.215 1.00 81.88 89 PRO A O 1
ATOM 691 N N . GLU A 1 90 ? -13.690 15.259 -5.041 1.00 83.69 90 GLU A N 1
ATOM 692 C CA . GLU A 1 90 ? -14.319 14.265 -5.920 1.00 83.69 90 GLU A CA 1
ATOM 693 C C . GLU A 1 90 ? -14.777 13.046 -5.092 1.00 83.69 90 GLU A C 1
ATOM 695 O O . GLU A 1 90 ? -14.068 12.636 -4.167 1.00 83.69 90 GLU A O 1
ATOM 700 N N . ASP A 1 91 ? -15.961 12.482 -5.373 1.00 81.69 91 ASP A N 1
ATOM 701 C CA . ASP A 1 91 ? -16.432 11.247 -4.721 1.00 81.69 91 ASP A CA 1
ATOM 702 C C . ASP A 1 91 ? -15.877 10.030 -5.459 1.00 81.69 91 ASP A C 1
ATOM 704 O O . ASP A 1 91 ? -16.332 9.674 -6.540 1.00 81.69 91 ASP A O 1
ATOM 708 N N . ASP A 1 92 ? -14.894 9.389 -4.841 1.00 78.56 92 ASP A N 1
ATOM 709 C CA . ASP A 1 92 ? -14.258 8.153 -5.287 1.00 78.56 92 ASP A CA 1
ATOM 710 C C . ASP A 1 92 ? -14.996 6.891 -4.801 1.00 78.56 92 ASP A C 1
ATOM 712 O O . ASP A 1 92 ? -14.494 5.779 -4.957 1.00 78.56 92 ASP A O 1
ATOM 716 N N . GLY A 1 93 ? -16.175 7.058 -4.190 1.00 80.00 93 GLY A N 1
ATOM 717 C CA . GLY A 1 93 ? -16.973 5.971 -3.636 1.00 80.00 93 GLY A CA 1
ATOM 718 C C . GLY A 1 93 ? -17.577 5.026 -4.675 1.00 80.00 93 GLY A C 1
ATOM 719 O O . GLY A 1 93 ? -17.918 5.420 -5.790 1.00 80.00 93 GLY A O 1
ATOM 720 N N . GLY A 1 94 ? -17.774 3.775 -4.263 1.00 84.50 94 GLY A N 1
ATOM 721 C CA . GLY A 1 94 ? -18.384 2.722 -5.068 1.00 84.50 94 GLY A CA 1
ATOM 722 C C . GLY A 1 94 ? -17.478 1.507 -5.246 1.00 84.50 94 GLY A C 1
ATOM 723 O O . GLY A 1 94 ? -16.477 1.337 -4.553 1.00 84.50 94 GLY A O 1
ATOM 724 N N . THR A 1 95 ? -17.853 0.629 -6.175 1.00 82.00 95 THR A N 1
ATOM 725 C CA . THR A 1 95 ? -17.063 -0.572 -6.485 1.00 82.00 95 THR A CA 1
ATOM 726 C C . THR A 1 95 ? -15.894 -0.204 -7.394 1.00 82.00 95 THR A C 1
ATOM 728 O O . THR A 1 95 ? -16.086 0.434 -8.434 1.00 82.00 95 THR A O 1
ATOM 731 N N . ILE A 1 96 ? -14.685 -0.625 -7.025 1.00 76.19 96 ILE A N 1
ATOM 732 C CA . ILE A 1 96 ? -13.471 -0.424 -7.812 1.00 76.19 96 ILE A CA 1
ATOM 733 C C . ILE A 1 96 ? -13.644 -1.131 -9.163 1.00 76.19 96 ILE A C 1
ATOM 735 O O . ILE A 1 96 ? -13.867 -2.341 -9.241 1.00 76.19 96 ILE A O 1
ATOM 739 N N . LYS A 1 97 ? -13.530 -0.373 -10.260 1.00 68.56 97 LYS A N 1
ATOM 740 C CA . LYS A 1 97 ? -13.530 -0.944 -11.613 1.00 68.56 97 LYS A CA 1
ATOM 741 C C . LYS A 1 97 ? -12.251 -1.767 -11.803 1.00 68.56 97 LYS A C 1
ATOM 743 O O . LYS A 1 97 ? -11.151 -1.232 -11.699 1.00 68.56 97 LYS A O 1
ATOM 748 N N . LYS A 1 98 ? -12.401 -3.058 -12.120 1.00 60.78 98 LYS A N 1
ATOM 749 C CA . LYS A 1 98 ? -11.307 -4.050 -12.144 1.00 60.78 98 LYS A CA 1
ATOM 750 C C . LYS A 1 98 ? -10.256 -3.859 -13.246 1.00 60.78 98 LYS A C 1
ATOM 752 O O . LYS A 1 98 ? -9.237 -4.539 -13.216 1.00 60.78 98 LYS A O 1
ATOM 757 N N . VAL A 1 99 ? -10.458 -2.949 -14.202 1.00 58.22 99 VAL A N 1
ATOM 758 C CA . VAL A 1 99 ? -9.530 -2.768 -15.329 1.00 58.22 99 VAL A CA 1
ATOM 759 C C . VAL A 1 99 ? -9.012 -1.329 -15.364 1.00 58.22 99 VAL A C 1
ATOM 761 O O . VAL A 1 99 ? -9.731 -0.426 -15.802 1.00 58.22 99 VAL A O 1
ATOM 764 N N . PRO A 1 100 ? -7.766 -1.084 -14.922 1.00 58.31 100 PRO A N 1
ATOM 765 C CA . PRO A 1 100 ? -7.098 0.171 -15.207 1.00 58.31 100 PRO A CA 1
ATOM 766 C C . PRO A 1 100 ? -6.910 0.323 -16.728 1.00 58.31 100 PRO A C 1
ATOM 768 O O . PRO A 1 100 ? -6.672 -0.666 -17.425 1.00 58.31 100 PRO A O 1
ATOM 771 N N . PRO A 1 101 ? -6.960 1.552 -17.269 1.00 62.50 101 PRO A N 1
ATOM 772 C CA . PRO A 1 101 ? -6.548 1.823 -18.645 1.00 62.50 101 PRO A CA 1
ATOM 773 C C . PRO A 1 101 ? -5.152 1.243 -18.920 1.00 62.50 101 PRO A C 1
ATOM 775 O O . PRO A 1 101 ? -4.302 1.286 -18.033 1.00 62.50 101 PRO A O 1
ATOM 778 N N . ARG A 1 102 ? -4.876 0.780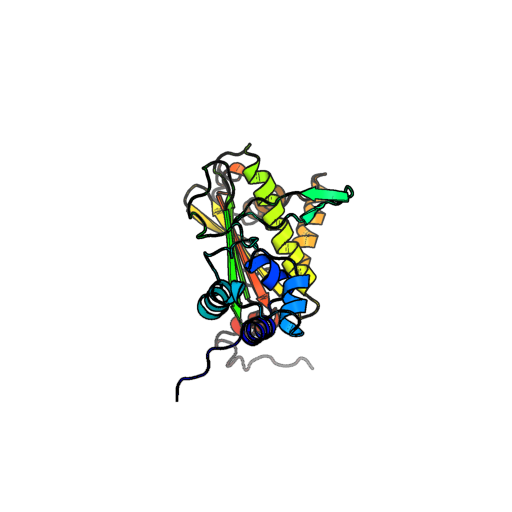 -20.152 1.00 66.44 102 ARG A N 1
ATOM 779 C CA . ARG A 1 102 ? -3.601 0.128 -20.565 1.00 66.44 102 ARG A CA 1
ATOM 780 C C . ARG A 1 102 ? -2.323 0.916 -20.219 1.00 66.44 102 ARG A C 1
ATOM 782 O O . ARG A 1 102 ? -1.231 0.360 -20.289 1.00 66.44 102 ARG A O 1
ATOM 789 N N . THR A 1 103 ? -2.452 2.198 -19.885 1.00 73.69 103 THR A N 1
ATOM 790 C CA . THR A 1 103 ? -1.375 3.134 -19.538 1.00 73.69 103 THR A CA 1
ATOM 791 C C . THR A 1 103 ? -1.195 3.363 -18.033 1.00 73.69 103 THR A C 1
ATOM 793 O O . THR A 1 103 ? -0.220 4.004 -17.636 1.00 73.69 103 THR A O 1
ATOM 796 N N . ARG A 1 104 ? -2.108 2.873 -17.181 1.00 82.19 104 ARG A N 1
ATOM 797 C CA . ARG A 1 104 ? -2.050 3.013 -15.718 1.00 82.19 104 ARG A CA 1
ATOM 798 C C . ARG A 1 104 ? -1.566 1.717 -15.073 1.00 82.19 104 ARG A C 1
ATOM 800 O O . ARG A 1 104 ? -1.878 0.630 -15.549 1.00 82.19 104 ARG A O 1
ATOM 807 N N . PHE A 1 105 ? -0.808 1.844 -13.988 1.00 86.12 105 PHE A N 1
ATOM 808 C CA . PHE A 1 105 ? -0.487 0.701 -13.139 1.00 86.12 105 PHE A CA 1
ATOM 809 C C . PHE A 1 105 ? -1.694 0.339 -12.266 1.00 86.12 105 PHE A C 1
ATOM 811 O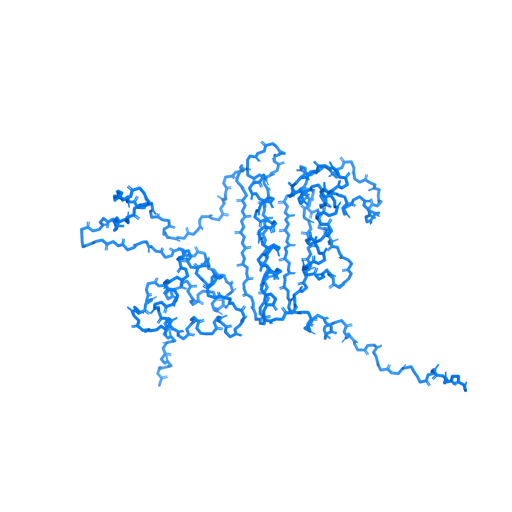 O . PHE A 1 105 ? -2.550 1.186 -11.996 1.00 86.12 105 PHE A O 1
ATOM 818 N N . SER A 1 106 ? -1.747 -0.915 -11.827 1.00 85.88 106 SER A N 1
ATOM 819 C CA . SER A 1 106 ? -2.684 -1.384 -10.806 1.00 85.88 106 SER A CA 1
ATOM 820 C C . SER A 1 106 ? -1.921 -1.765 -9.551 1.00 85.88 106 SER A C 1
ATOM 822 O O . SER A 1 106 ? -0.792 -2.247 -9.640 1.00 85.88 106 SER A O 1
ATOM 824 N N . THR A 1 107 ? -2.545 -1.594 -8.391 1.00 89.62 107 THR A N 1
ATOM 825 C CA . THR A 1 107 ? -2.042 -2.151 -7.140 1.00 89.62 107 THR A CA 1
ATOM 826 C C . THR A 1 107 ? -3.180 -2.779 -6.358 1.00 89.62 107 THR A C 1
ATOM 828 O O . THR A 1 107 ? -4.247 -2.187 -6.204 1.00 89.62 107 THR A O 1
ATOM 831 N N . LYS A 1 108 ? -2.930 -3.976 -5.842 1.00 88.31 108 LYS A N 1
ATOM 832 C CA . LYS A 1 108 ? -3.784 -4.666 -4.889 1.00 88.31 108 LYS A CA 1
ATOM 833 C C . LYS A 1 108 ? -2.952 -5.011 -3.664 1.00 88.31 108 LYS A C 1
ATOM 835 O O . LYS A 1 108 ? -1.750 -5.254 -3.749 1.00 88.31 108 LYS A O 1
ATOM 840 N N . THR A 1 109 ? -3.556 -4.931 -2.488 1.00 89.75 109 THR A N 1
ATOM 841 C CA . THR A 1 109 ? -2.912 -5.345 -1.243 1.00 89.75 109 THR A CA 1
ATOM 842 C C . THR A 1 109 ? -3.866 -6.225 -0.476 1.00 89.75 109 THR A C 1
ATOM 844 O O . THR A 1 109 ? -4.926 -5.749 -0.090 1.00 89.75 109 THR A O 1
ATOM 847 N N . THR A 1 110 ? -3.451 -7.463 -0.244 1.00 89.56 110 THR A N 1
ATOM 848 C CA . THR A 1 110 ? -4.149 -8.412 0.614 1.00 89.56 110 THR A CA 1
ATOM 849 C C . THR A 1 110 ? -3.491 -8.433 1.981 1.00 89.56 110 THR A C 1
ATOM 851 O O . THR A 1 110 ? -2.268 -8.551 2.106 1.00 89.56 110 THR A O 1
ATOM 854 N N . TYR A 1 111 ? -4.321 -8.286 3.001 1.00 88.44 111 TYR A N 1
ATOM 855 C CA . TYR A 1 111 ? -3.954 -8.288 4.403 1.00 88.44 111 TYR A CA 1
ATOM 856 C C . TYR A 1 111 ? -4.279 -9.661 4.991 1.00 88.44 111 TYR A C 1
ATOM 858 O O . TYR A 1 111 ? -5.423 -10.097 4.933 1.00 88.44 111 TYR A O 1
ATOM 866 N N . GLY A 1 112 ? -3.273 -10.348 5.524 1.00 85.00 112 GLY A N 1
ATOM 867 C CA . GLY A 1 112 ? -3.455 -11.588 6.279 1.00 85.00 112 GLY A CA 1
ATOM 868 C C . GLY A 1 112 ? -3.086 -11.413 7.747 1.00 85.00 112 GLY A C 1
ATOM 869 O O . GLY A 1 112 ? -2.767 -10.303 8.193 1.00 85.00 112 GLY A O 1
ATOM 870 N N . ASP A 1 113 ? -3.106 -12.530 8.464 1.00 81.81 113 ASP A N 1
ATOM 871 C CA . ASP A 1 113 ? -2.774 -12.605 9.886 1.00 81.81 113 ASP A CA 1
ATOM 872 C C . ASP A 1 113 ? -1.286 -12.340 10.154 1.00 81.81 113 ASP A C 1
ATOM 874 O O . ASP A 1 113 ? -0.451 -12.362 9.243 1.00 81.81 113 ASP A O 1
ATOM 878 N N . ASP A 1 114 ? -0.954 -12.043 11.413 1.00 80.25 114 ASP A N 1
ATOM 879 C CA . ASP A 1 114 ? 0.415 -11.796 11.891 1.00 80.25 114 ASP A CA 1
ATOM 880 C C . ASP A 1 114 ? 1.194 -10.740 11.086 1.00 80.25 114 ASP A C 1
ATOM 882 O O . ASP A 1 114 ? 2.417 -10.796 10.925 1.00 80.25 114 ASP A O 1
ATOM 886 N N . GLY A 1 115 ? 0.485 -9.746 10.546 1.00 77.50 115 GLY A N 1
ATOM 887 C CA . GLY A 1 115 ? 1.084 -8.695 9.733 1.00 77.50 115 GLY A CA 1
ATOM 888 C C . GLY A 1 115 ? 1.475 -9.135 8.320 1.00 77.50 115 GLY A C 1
ATOM 889 O O . GLY A 1 115 ? 2.204 -8.394 7.654 1.00 77.50 115 GLY A O 1
ATOM 890 N N . PHE A 1 116 ? 0.987 -10.284 7.838 1.00 85.62 116 PHE A N 1
ATOM 891 C CA . PHE A 1 116 ? 1.179 -10.734 6.461 1.00 85.62 116 PHE A CA 1
ATOM 892 C C . PHE A 1 116 ? 0.599 -9.730 5.462 1.00 85.62 116 PHE A C 1
ATOM 894 O O . PHE A 1 116 ? -0.543 -9.272 5.592 1.00 85.62 116 PHE A O 1
ATOM 901 N N . ARG A 1 117 ? 1.377 -9.401 4.429 1.00 89.56 117 ARG A N 1
ATOM 902 C CA . ARG A 1 117 ? 0.946 -8.550 3.316 1.00 89.56 117 ARG A CA 1
ATOM 903 C C . ARG A 1 117 ? 1.327 -9.192 1.996 1.00 89.56 117 ARG A C 1
ATOM 905 O O . ARG A 1 117 ? 2.488 -9.531 1.791 1.00 89.56 117 ARG A O 1
ATOM 912 N N . LEU A 1 118 ? 0.375 -9.257 1.077 1.00 91.00 118 LEU A N 1
ATOM 913 C CA . LEU A 1 118 ? 0.625 -9.557 -0.326 1.00 91.00 118 LEU A CA 1
ATOM 914 C C . LEU A 1 118 ? 0.312 -8.306 -1.142 1.00 91.00 118 LEU A C 1
ATOM 916 O O . LEU A 1 118 ? -0.843 -7.903 -1.245 1.00 91.00 118 LEU A O 1
ATOM 920 N N . HIS A 1 119 ? 1.338 -7.663 -1.686 1.00 92.12 119 HIS A N 1
ATOM 921 C CA . HIS A 1 119 ? 1.185 -6.546 -2.609 1.00 92.12 119 HIS A CA 1
ATOM 922 C C . HIS A 1 119 ? 1.365 -7.048 -4.035 1.00 92.12 119 HIS A C 1
ATOM 924 O O . HIS A 1 119 ? 2.446 -7.505 -4.393 1.00 92.12 119 HIS A O 1
ATOM 930 N N . GLU A 1 120 ? 0.331 -6.914 -4.850 1.00 90.56 120 GLU A N 1
ATOM 931 C CA . GLU A 1 120 ? 0.371 -7.224 -6.274 1.00 90.56 120 GLU A CA 1
ATOM 932 C C . GLU A 1 120 ? 0.370 -5.902 -7.034 1.00 90.56 120 GLU A C 1
ATOM 934 O O . GLU A 1 120 ? -0.524 -5.071 -6.853 1.00 90.56 120 GLU A O 1
ATOM 939 N N . ILE A 1 121 ? 1.398 -5.665 -7.842 1.00 91.06 121 ILE A N 1
ATOM 940 C CA . ILE A 1 121 ? 1.544 -4.440 -8.625 1.00 91.06 121 ILE A CA 1
ATOM 941 C C . ILE A 1 121 ? 1.671 -4.833 -10.089 1.00 91.06 121 ILE A C 1
ATOM 943 O O . ILE A 1 121 ? 2.621 -5.506 -10.476 1.00 91.06 121 ILE A O 1
ATOM 947 N N . THR A 1 122 ? 0.718 -4.404 -10.911 1.00 88.88 122 THR A N 1
ATOM 948 C CA . THR A 1 122 ? 0.719 -4.651 -12.358 1.00 88.88 122 THR A CA 1
ATOM 949 C C . THR A 1 122 ? 1.170 -3.391 -13.079 1.00 88.88 122 THR A C 1
ATOM 951 O O . THR A 1 122 ? 0.559 -2.331 -12.926 1.00 88.88 122 THR A O 1
ATOM 954 N N . LEU A 1 123 ? 2.227 -3.502 -13.878 1.00 88.12 123 LEU A N 1
ATOM 955 C CA . LEU A 1 123 ? 2.813 -2.396 -14.627 1.00 88.12 123 LEU A CA 1
ATOM 956 C C . LEU A 1 123 ? 2.312 -2.385 -16.083 1.00 88.12 123 LEU A C 1
ATOM 958 O O . LEU A 1 123 ? 2.136 -3.446 -16.689 1.00 88.12 123 LEU A O 1
ATOM 962 N N . PRO A 1 124 ? 2.128 -1.200 -16.695 1.00 84.12 124 PRO A N 1
ATOM 963 C CA . PRO A 1 124 ? 1.835 -1.090 -18.122 1.00 84.12 124 PRO A CA 1
ATOM 964 C C . PRO A 1 124 ? 2.919 -1.734 -18.992 1.00 84.12 124 PRO A C 1
ATOM 966 O O . PRO A 1 124 ? 4.107 -1.525 -18.756 1.00 84.12 124 PRO A O 1
ATOM 969 N N . LYS A 1 125 ? 2.530 -2.422 -20.073 1.00 80.44 125 LYS A N 1
ATOM 970 C CA . LYS A 1 125 ? 3.477 -3.070 -21.010 1.00 80.44 125 LYS A CA 1
ATOM 971 C C . LYS A 1 125 ? 4.401 -2.089 -21.748 1.00 80.44 125 LYS A C 1
ATOM 973 O O . LYS A 1 125 ? 5.429 -2.504 -22.264 1.00 80.44 125 LYS A O 1
ATOM 978 N N . SER A 1 126 ? 4.021 -0.814 -21.860 1.00 77.06 126 SER A N 1
ATOM 979 C CA . SER A 1 126 ? 4.797 0.190 -22.599 1.00 77.06 126 SER A CA 1
ATOM 980 C C . SER A 1 126 ? 5.826 0.877 -21.698 1.00 77.06 126 SER A C 1
ATOM 982 O O . SER A 1 126 ? 5.469 1.439 -20.657 1.00 77.06 126 SER A O 1
ATOM 984 N N . ARG A 1 127 ? 7.092 0.846 -22.138 1.00 70.88 127 ARG A N 1
ATOM 985 C CA . ARG A 1 127 ? 8.288 1.318 -21.418 1.00 70.88 127 ARG A CA 1
ATOM 986 C C . ARG A 1 127 ? 8.185 2.775 -20.960 1.00 70.88 127 ARG A C 1
ATOM 988 O O . ARG A 1 127 ? 8.456 3.060 -19.802 1.00 70.88 127 ARG A O 1
ATOM 995 N N . ASN A 1 128 ? 7.721 3.673 -21.826 1.00 72.88 128 ASN A N 1
ATOM 996 C CA . ASN A 1 128 ? 7.774 5.123 -21.587 1.00 72.88 128 ASN A CA 1
ATOM 997 C C . ASN A 1 128 ? 6.455 5.697 -21.046 1.00 72.88 128 ASN A C 1
ATOM 999 O O . ASN A 1 128 ? 6.122 6.855 -21.284 1.00 72.88 128 ASN A O 1
ATOM 1003 N N . THR A 1 129 ? 5.659 4.890 -20.342 1.00 80.62 129 THR A N 1
ATOM 1004 C CA . THR A 1 129 ? 4.395 5.377 -19.778 1.00 80.62 129 THR A CA 1
ATOM 1005 C C . THR A 1 129 ? 4.603 5.979 -18.387 1.00 80.62 129 THR A C 1
ATOM 1007 O O . THR A 1 129 ? 5.254 5.353 -17.546 1.00 80.62 129 THR A O 1
ATOM 1010 N N . PRO A 1 130 ? 3.966 7.125 -18.066 1.00 82.81 130 PRO A N 1
ATOM 1011 C CA . PRO A 1 130 ? 3.980 7.679 -16.708 1.00 82.81 130 PRO A CA 1
ATOM 1012 C C . PRO A 1 130 ? 3.493 6.684 -15.644 1.00 82.81 130 PRO A C 1
ATOM 1014 O O . PRO A 1 130 ? 3.878 6.765 -14.480 1.00 82.81 130 PRO A O 1
ATOM 1017 N N . GLY A 1 131 ? 2.655 5.717 -16.038 1.00 82.56 131 GLY A N 1
ATOM 1018 C CA . GLY A 1 131 ? 2.196 4.640 -15.168 1.00 82.56 131 GLY A CA 1
ATOM 1019 C C . GLY A 1 131 ? 3.314 3.724 -14.666 1.00 82.56 131 GLY A C 1
ATOM 1020 O O . GLY A 1 131 ? 3.212 3.260 -13.536 1.00 82.56 131 GLY A O 1
ATOM 1021 N N . ARG A 1 132 ? 4.390 3.496 -15.435 1.00 84.19 132 ARG A N 1
ATOM 1022 C CA . ARG A 1 132 ? 5.532 2.689 -14.968 1.00 84.19 132 ARG A CA 1
ATOM 1023 C C . ARG A 1 132 ? 6.345 3.407 -13.900 1.00 84.19 132 ARG A C 1
ATOM 1025 O O . ARG A 1 132 ? 6.637 2.790 -12.885 1.00 84.19 132 ARG A O 1
ATOM 1032 N N . ALA A 1 133 ? 6.636 4.696 -14.088 1.00 84.75 133 ALA A N 1
ATOM 1033 C CA . ALA A 1 133 ? 7.332 5.501 -13.080 1.00 84.75 133 ALA A CA 1
ATOM 1034 C C . ALA A 1 133 ? 6.544 5.536 -11.760 1.00 84.75 133 ALA A C 1
ATOM 1036 O O . ALA A 1 133 ? 7.072 5.194 -10.708 1.00 84.75 133 ALA A O 1
ATOM 1037 N N . ARG A 1 134 ? 5.232 5.808 -11.832 1.00 87.62 134 ARG A N 1
ATOM 1038 C CA . ARG A 1 134 ? 4.357 5.768 -10.647 1.00 87.62 134 ARG A CA 1
ATOM 1039 C C . ARG A 1 134 ? 4.262 4.374 -10.019 1.00 87.62 134 ARG A C 1
ATOM 1041 O O . ARG A 1 134 ? 4.150 4.258 -8.805 1.00 87.62 134 ARG A O 1
ATOM 1048 N N . GLY A 1 135 ? 4.294 3.322 -10.835 1.00 87.12 135 GLY A N 1
ATOM 1049 C CA . GLY A 1 135 ? 4.336 1.945 -10.356 1.00 87.12 135 GLY A CA 1
ATOM 1050 C C . GLY A 1 135 ? 5.633 1.633 -9.608 1.00 87.12 135 GLY A C 1
ATOM 1051 O O . GLY A 1 135 ? 5.573 1.064 -8.524 1.00 87.12 135 GLY A O 1
ATOM 1052 N N . ALA A 1 136 ? 6.785 2.061 -10.131 1.00 87.56 136 ALA A N 1
ATOM 1053 C CA . ALA A 1 136 ? 8.083 1.945 -9.464 1.00 87.56 136 ALA A CA 1
ATOM 1054 C C . ALA A 1 136 ? 8.093 2.679 -8.112 1.00 87.56 136 ALA A C 1
ATOM 1056 O O . ALA A 1 136 ? 8.488 2.105 -7.094 1.00 87.56 136 ALA A O 1
ATOM 1057 N N . ASP A 1 137 ? 7.555 3.900 -8.075 1.00 89.62 137 ASP A N 1
ATOM 1058 C CA . ASP A 1 137 ? 7.382 4.658 -6.835 1.00 89.62 137 ASP A CA 1
ATOM 1059 C C . ASP A 1 137 ? 6.483 3.929 -5.826 1.00 89.62 137 ASP A C 1
ATOM 1061 O O . ASP A 1 137 ? 6.780 3.926 -4.626 1.00 89.62 137 ASP A O 1
ATOM 1065 N N . GLU A 1 138 ? 5.399 3.285 -6.279 1.00 90.62 138 GLU A N 1
ATOM 1066 C CA . GLU A 1 138 ? 4.518 2.503 -5.403 1.00 90.62 138 GLU A CA 1
ATOM 1067 C C . GLU A 1 138 ? 5.234 1.254 -4.868 1.00 90.62 138 GLU A C 1
ATOM 1069 O O . GLU A 1 138 ? 5.164 1.009 -3.665 1.00 90.62 138 GLU A O 1
ATOM 1074 N N . ILE A 1 139 ? 5.982 0.507 -5.696 1.00 90.06 139 ILE A N 1
ATOM 1075 C CA . ILE A 1 139 ? 6.792 -0.651 -5.257 1.00 90.06 139 ILE A CA 1
ATOM 1076 C C . ILE A 1 139 ? 7.748 -0.211 -4.140 1.00 90.06 139 ILE A C 1
ATOM 1078 O O . ILE A 1 139 ? 7.754 -0.786 -3.046 1.00 90.06 139 ILE A O 1
ATOM 1082 N N . LEU A 1 140 ? 8.511 0.859 -4.373 1.00 89.94 140 LEU A N 1
ATOM 1083 C CA . LEU A 1 140 ? 9.469 1.374 -3.400 1.00 89.94 140 LEU A CA 1
ATOM 1084 C C . LEU A 1 140 ? 8.778 1.890 -2.131 1.00 89.94 140 LEU A C 1
ATOM 1086 O O . LEU A 1 140 ? 9.264 1.682 -1.017 1.00 89.94 140 LEU A O 1
ATOM 1090 N N . SER A 1 141 ? 7.622 2.536 -2.276 1.00 89.25 141 SER A N 1
ATOM 1091 C CA . SER A 1 141 ? 6.812 2.995 -1.147 1.00 89.25 141 SER A CA 1
ATOM 1092 C C . SER A 1 141 ? 6.300 1.830 -0.301 1.00 89.25 141 SER A C 1
ATOM 1094 O O . SER A 1 141 ? 6.333 1.918 0.927 1.00 89.25 141 SER A O 1
ATOM 1096 N N . LYS A 1 142 ? 5.878 0.719 -0.918 1.00 89.56 142 LYS A N 1
ATOM 1097 C CA . LYS A 1 142 ? 5.473 -0.503 -0.205 1.00 89.56 142 LYS A CA 1
ATOM 1098 C C . LYS A 1 142 ? 6.644 -1.102 0.567 1.00 89.56 142 LYS A C 1
ATOM 1100 O O . LYS A 1 142 ? 6.495 -1.330 1.762 1.00 89.56 142 LYS A O 1
ATOM 1105 N N . LEU A 1 143 ? 7.820 -1.239 -0.049 1.00 87.06 143 LEU A N 1
ATOM 1106 C CA . LEU A 1 143 ? 9.025 -1.722 0.642 1.00 87.06 143 LEU A CA 1
ATOM 1107 C C . LEU A 1 143 ? 9.414 -0.831 1.829 1.00 87.06 143 LEU A C 1
ATOM 1109 O O . LEU A 1 143 ? 9.666 -1.328 2.926 1.00 87.06 143 LEU A O 1
ATOM 1113 N N . ARG A 1 144 ? 9.401 0.495 1.644 1.00 86.81 144 ARG A N 1
ATOM 1114 C CA . ARG A 1 144 ? 9.672 1.462 2.721 1.00 86.81 144 ARG A CA 1
ATOM 1115 C C . ARG A 1 144 ? 8.675 1.349 3.864 1.00 86.81 144 ARG A C 1
ATOM 1117 O O . ARG A 1 144 ? 9.073 1.430 5.021 1.00 86.81 144 ARG A O 1
ATOM 1124 N N . ASN A 1 145 ? 7.392 1.186 3.559 1.00 83.38 145 ASN A N 1
ATOM 1125 C CA . ASN A 1 145 ? 6.359 1.051 4.581 1.00 83.38 145 ASN A CA 1
ATOM 1126 C C . ASN A 1 145 ? 6.484 -0.278 5.333 1.00 83.38 145 ASN A C 1
ATOM 1128 O O . ASN A 1 145 ? 6.361 -0.285 6.555 1.00 83.38 145 ASN A O 1
ATOM 1132 N N . THR A 1 146 ? 6.821 -1.365 4.635 1.00 82.12 146 THR A N 1
ATOM 1133 C CA . THR A 1 146 ? 7.133 -2.654 5.264 1.00 82.12 146 THR A CA 1
ATOM 1134 C C . THR A 1 146 ? 8.326 -2.537 6.210 1.00 82.12 146 THR A C 1
ATOM 1136 O O . THR A 1 146 ? 8.233 -2.993 7.346 1.00 82.12 146 THR A O 1
ATOM 1139 N N . ALA A 1 147 ? 9.401 -1.859 5.797 1.00 77.25 147 ALA A N 1
ATOM 1140 C CA . ALA A 1 147 ? 10.575 -1.645 6.644 1.00 77.25 147 ALA A CA 1
ATOM 1141 C C . ALA A 1 147 ? 10.295 -0.705 7.835 1.00 77.25 147 ALA A C 1
ATOM 1143 O O . ALA A 1 147 ? 10.765 -0.946 8.940 1.00 77.25 147 ALA A O 1
ATOM 1144 N N . ARG A 1 148 ? 9.484 0.351 7.662 1.00 71.62 148 ARG A N 1
ATOM 1145 C CA . ARG A 1 148 ? 9.097 1.256 8.767 1.00 71.62 148 ARG A CA 1
ATOM 1146 C C . ARG A 1 148 ? 8.221 0.582 9.827 1.00 71.62 148 ARG A C 1
ATOM 1148 O O . ARG A 1 148 ? 8.193 1.042 10.965 1.00 71.62 148 ARG A O 1
ATOM 1155 N N . GLY A 1 149 ? 7.514 -0.492 9.472 1.00 61.47 149 GLY A N 1
ATOM 1156 C CA . GLY A 1 149 ? 6.675 -1.275 10.384 1.00 61.47 149 GLY A CA 1
ATOM 1157 C C . GLY A 1 149 ? 7.440 -2.064 11.457 1.00 61.47 149 GLY A C 1
ATOM 1158 O O . GLY A 1 149 ? 6.798 -2.712 12.282 1.00 61.47 149 GLY A O 1
ATOM 1159 N N . GLN A 1 150 ? 8.777 -1.985 11.478 1.00 54.66 150 GLN A N 1
ATOM 1160 C CA . GLN A 1 150 ? 9.668 -2.737 12.372 1.00 54.66 150 GLN A CA 1
ATOM 1161 C C . GLN A 1 150 ? 9.453 -2.518 13.873 1.00 54.66 150 GLN A C 1
ATOM 1163 O O . GLN A 1 150 ? 9.877 -3.348 14.672 1.00 54.66 150 GLN A O 1
ATOM 1168 N N . ARG A 1 151 ? 8.739 -1.461 14.291 1.00 49.06 151 ARG A N 1
ATOM 1169 C CA . ARG A 1 151 ? 8.367 -1.277 15.708 1.00 49.06 151 ARG A CA 1
ATOM 1170 C C . ARG A 1 151 ? 7.585 -2.476 16.280 1.00 49.06 151 ARG A C 1
ATOM 1172 O O . ARG A 1 151 ? 7.584 -2.664 17.490 1.00 49.06 151 ARG A O 1
ATOM 1179 N N . PHE A 1 152 ? 6.944 -3.278 15.427 1.00 53.81 152 PHE A N 1
ATOM 1180 C CA . PHE A 1 152 ? 6.186 -4.478 15.803 1.00 53.81 152 PHE A CA 1
ATOM 1181 C C . PHE A 1 152 ? 6.906 -5.794 15.456 1.00 53.81 152 PHE A C 1
ATOM 1183 O O . PHE A 1 152 ? 6.271 -6.844 15.392 1.00 53.81 152 PHE A O 1
ATOM 1190 N N . GLY A 1 153 ? 8.218 -5.735 15.221 1.00 65.12 153 GLY A N 1
ATOM 1191 C CA . GLY A 1 153 ? 9.053 -6.881 14.876 1.00 65.12 153 GLY A CA 1
ATOM 1192 C C . GLY A 1 153 ? 9.637 -6.794 13.472 1.00 65.12 153 GLY A C 1
ATOM 1193 O O . GLY A 1 153 ? 9.122 -6.105 12.586 1.00 65.12 153 GLY A O 1
ATOM 1194 N N . ASP A 1 154 ? 10.732 -7.521 13.284 1.00 72.81 154 ASP A N 1
ATOM 1195 C CA . ASP A 1 154 ? 11.408 -7.644 12.002 1.00 72.81 154 ASP A CA 1
ATOM 1196 C C . ASP A 1 154 ? 10.487 -8.251 10.941 1.00 72.81 154 ASP A C 1
ATOM 1198 O O . ASP A 1 154 ? 9.702 -9.166 11.212 1.00 72.81 154 ASP A O 1
ATOM 1202 N N . ARG A 1 155 ? 10.573 -7.708 9.722 1.00 79.69 155 ARG A N 1
ATOM 1203 C CA . ARG A 1 155 ? 9.826 -8.197 8.564 1.00 79.69 155 ARG A CA 1
ATOM 1204 C C . ARG A 1 155 ? 10.770 -8.644 7.467 1.00 79.69 155 ARG A C 1
ATOM 1206 O O . ARG A 1 155 ? 11.678 -7.905 7.070 1.00 79.69 155 ARG A O 1
ATOM 1213 N N . ASP A 1 156 ? 10.471 -9.815 6.938 1.00 84.44 156 ASP A N 1
ATOM 1214 C CA . ASP A 1 156 ? 11.101 -10.394 5.766 1.00 84.44 156 ASP A CA 1
ATOM 1215 C C . ASP A 1 156 ? 10.188 -10.196 4.555 1.00 84.44 156 ASP A C 1
ATOM 1217 O O . ASP A 1 156 ? 8.959 -10.130 4.661 1.00 84.44 156 ASP A O 1
ATOM 1221 N N . VAL A 1 157 ? 10.808 -10.075 3.390 1.00 86.06 157 VAL A N 1
ATOM 1222 C CA . VAL A 1 157 ? 10.159 -9.782 2.123 1.00 86.06 157 VAL A CA 1
ATOM 1223 C C . VAL A 1 157 ? 10.628 -10.778 1.073 1.00 86.06 157 VAL A C 1
ATOM 1225 O O . VAL A 1 157 ? 11.819 -10.901 0.793 1.00 86.06 157 VAL A O 1
ATOM 1228 N N . LYS A 1 158 ? 9.669 -11.447 0.437 1.00 88.25 158 LYS A N 1
ATOM 1229 C CA . LYS A 1 158 ? 9.875 -12.160 -0.825 1.00 88.25 158 LYS A CA 1
ATOM 1230 C C . LYS A 1 158 ? 9.327 -11.310 -1.949 1.00 88.25 158 LYS A C 1
ATOM 1232 O O . LYS A 1 158 ? 8.197 -10.833 -1.867 1.00 88.25 158 LYS A O 1
ATOM 1237 N N . MET A 1 159 ? 10.112 -11.134 -2.999 1.00 88.12 159 MET A N 1
ATOM 1238 C CA . MET A 1 159 ? 9.663 -10.432 -4.188 1.00 88.12 159 MET A CA 1
ATOM 1239 C C . MET A 1 159 ? 9.639 -11.402 -5.362 1.00 88.12 159 MET A C 1
ATOM 1241 O O . MET A 1 159 ? 10.480 -12.284 -5.478 1.00 88.12 159 MET A O 1
ATOM 1245 N N . THR A 1 160 ? 8.640 -11.285 -6.221 1.00 88.62 160 THR A N 1
ATOM 1246 C CA . THR A 1 160 ? 8.520 -12.082 -7.441 1.00 88.62 160 THR A CA 1
ATOM 1247 C C . THR A 1 160 ? 8.186 -11.150 -8.580 1.00 88.62 160 THR A C 1
ATOM 1249 O O . THR A 1 160 ? 7.280 -10.325 -8.472 1.00 88.62 160 THR A O 1
ATOM 1252 N N . VAL A 1 161 ? 8.929 -11.273 -9.667 1.00 88.75 161 VAL A N 1
ATOM 1253 C CA . VAL A 1 161 ? 8.763 -10.451 -10.857 1.00 88.75 161 VAL A CA 1
ATOM 1254 C C . VAL A 1 161 ? 8.072 -11.275 -11.923 1.00 88.75 161 VAL A C 1
ATOM 1256 O O . VAL A 1 161 ? 8.435 -12.422 -12.152 1.00 88.75 161 VAL A O 1
ATOM 1259 N N . THR A 1 162 ? 7.069 -10.696 -12.566 1.00 87.75 162 THR A N 1
ATOM 1260 C CA . THR A 1 162 ? 6.378 -11.281 -13.713 1.00 87.75 162 THR A CA 1
ATOM 1261 C C . THR A 1 162 ? 6.822 -10.553 -14.968 1.00 87.75 162 THR A C 1
ATOM 1263 O O . THR A 1 162 ? 6.684 -9.329 -15.065 1.00 87.75 162 THR A O 1
ATOM 1266 N N . LEU A 1 163 ? 7.355 -11.302 -15.923 1.00 86.31 163 LEU A N 1
ATOM 1267 C CA . LEU A 1 163 ? 7.773 -10.808 -17.227 1.00 86.31 163 LEU A CA 1
ATOM 1268 C C . LEU A 1 163 ? 6.608 -10.845 -18.230 1.00 86.31 163 LEU A C 1
ATOM 1270 O O . LEU A 1 163 ? 5.559 -11.445 -17.992 1.00 86.31 163 LEU A O 1
ATOM 1274 N N . LYS A 1 164 ? 6.764 -10.145 -19.355 1.00 83.56 164 LYS A N 1
ATOM 1275 C CA . LYS A 1 164 ? 5.742 -9.986 -20.403 1.00 83.56 164 LYS A CA 1
ATOM 1276 C C . LYS A 1 164 ? 5.316 -11.312 -21.047 1.00 83.56 164 LYS A C 1
ATOM 1278 O O . LYS A 1 164 ? 4.187 -11.396 -21.528 1.00 83.56 164 LYS A O 1
ATOM 1283 N N . ASP A 1 165 ? 6.204 -12.301 -21.047 1.00 80.38 165 ASP A N 1
ATOM 1284 C CA . ASP A 1 165 ? 5.980 -13.686 -21.485 1.00 80.38 165 ASP A CA 1
ATOM 1285 C C . ASP A 1 165 ? 5.170 -14.521 -20.469 1.00 80.38 165 ASP A C 1
ATOM 1287 O O . ASP A 1 165 ? 4.785 -15.647 -20.762 1.00 80.38 165 ASP A O 1
ATOM 1291 N N . GLY A 1 166 ? 4.876 -13.965 -19.288 1.00 79.44 166 GLY A N 1
ATOM 1292 C CA . GLY A 1 166 ? 4.176 -14.640 -18.197 1.00 79.44 166 GLY A CA 1
ATOM 1293 C C . GLY A 1 166 ? 5.100 -15.383 -17.231 1.00 79.44 166 GLY A C 1
ATOM 1294 O O . GLY A 1 166 ? 4.624 -15.878 -16.209 1.00 79.44 166 GLY A O 1
ATOM 1295 N N . LYS A 1 167 ? 6.413 -15.431 -17.492 1.00 82.75 167 LYS A N 1
ATOM 1296 C CA . LYS A 1 167 ? 7.381 -16.083 -16.609 1.00 82.75 167 LYS A CA 1
ATOM 1297 C C . LYS A 1 167 ? 7.484 -15.326 -15.290 1.00 82.75 167 LYS A C 1
ATOM 1299 O O . LYS A 1 167 ? 7.617 -14.100 -15.264 1.00 82.75 167 LYS A O 1
ATOM 1304 N N . THR A 1 168 ? 7.449 -16.065 -14.187 1.00 86.12 168 THR A N 1
ATOM 1305 C CA . THR A 1 168 ? 7.650 -15.527 -12.843 1.00 86.12 168 THR A CA 1
ATOM 1306 C C . THR A 1 168 ? 9.037 -15.891 -12.333 1.00 86.12 168 THR A C 1
ATOM 1308 O O . THR A 1 168 ? 9.467 -17.040 -12.413 1.00 86.12 168 THR A O 1
ATOM 1311 N N . ILE A 1 169 ? 9.763 -14.895 -11.832 1.00 83.50 169 ILE A N 1
ATOM 1312 C CA . ILE A 1 169 ? 11.125 -15.056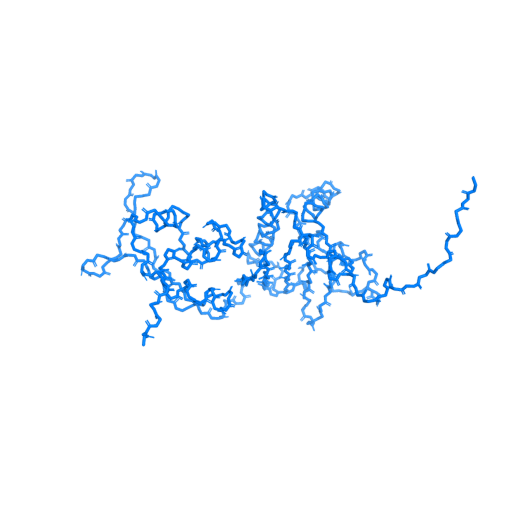 -11.326 1.00 83.50 169 ILE A CA 1
ATOM 1313 C C . ILE A 1 169 ? 11.149 -14.567 -9.874 1.00 83.50 169 ILE A C 1
ATOM 1315 O O . ILE A 1 169 ? 10.868 -13.388 -9.626 1.00 83.50 169 ILE A O 1
ATOM 1319 N N . PRO A 1 170 ? 11.429 -15.445 -8.893 1.00 83.00 170 PRO A N 1
ATOM 1320 C CA . PRO A 1 170 ? 11.616 -15.021 -7.515 1.00 83.00 170 PRO A CA 1
ATOM 1321 C C . PRO A 1 170 ? 12.922 -14.230 -7.387 1.00 83.00 170 PRO A C 1
ATOM 1323 O O . PRO A 1 170 ? 13.955 -14.616 -7.927 1.00 83.00 170 PRO A O 1
ATOM 1326 N N . LEU A 1 171 ? 12.863 -13.125 -6.653 1.00 79.00 171 LEU A N 1
ATOM 1327 C CA . LEU A 1 171 ? 14.007 -12.299 -6.300 1.00 79.00 171 LEU A CA 1
ATOM 1328 C C . LEU A 1 171 ? 14.320 -12.478 -4.818 1.00 79.00 171 LEU A C 1
ATOM 1330 O O . LEU A 1 171 ? 13.440 -12.355 -3.959 1.00 79.00 171 LEU A O 1
ATOM 1334 N N . GLY A 1 172 ? 15.592 -12.749 -4.536 1.00 64.38 172 GLY A N 1
ATOM 1335 C CA . GLY A 1 172 ? 16.045 -13.226 -3.235 1.00 64.38 172 GLY A CA 1
ATOM 1336 C C . GLY A 1 172 ? 15.854 -14.720 -3.111 1.00 64.38 172 GLY A C 1
ATOM 1337 O O . GLY A 1 172 ? 14.788 -15.242 -3.423 1.00 64.38 172 GLY A O 1
ATOM 1338 N N . GLY A 1 173 ? 16.908 -15.413 -2.679 1.00 63.41 173 GLY A N 1
ATOM 1339 C CA . GLY A 1 173 ? 16.909 -16.866 -2.531 1.00 63.41 173 GLY A CA 1
ATOM 1340 C C . GLY A 1 173 ? 15.806 -17.402 -1.603 1.00 63.41 173 GLY A C 1
ATOM 1341 O O . GLY A 1 173 ? 14.941 -16.681 -1.110 1.00 63.41 173 GLY A O 1
ATOM 1342 N N . LYS A 1 174 ? 15.856 -18.707 -1.314 1.00 59.12 174 LYS A N 1
ATOM 1343 C CA . LYS A 1 174 ? 14.787 -19.507 -0.670 1.00 59.12 174 LYS A CA 1
ATOM 1344 C C . LYS A 1 174 ? 14.113 -18.869 0.573 1.00 59.12 174 LYS A C 1
ATOM 1346 O O . LYS A 1 174 ? 12.931 -19.117 0.828 1.00 59.12 174 LYS A O 1
ATOM 1351 N N . GLY A 1 175 ? 14.830 -18.033 1.331 1.00 59.09 175 GLY A N 1
ATOM 1352 C CA . GLY A 1 175 ? 14.360 -17.369 2.556 1.00 59.09 175 GLY A CA 1
ATOM 1353 C C . GLY A 1 175 ? 13.730 -15.975 2.402 1.00 59.09 175 GLY A C 1
ATOM 1354 O O . GLY A 1 175 ? 13.133 -15.499 3.365 1.00 59.09 175 GLY A O 1
ATOM 1355 N N . GLY A 1 176 ? 13.803 -15.343 1.225 1.00 68.94 176 GLY A N 1
ATOM 1356 C CA . GLY A 1 176 ? 13.514 -13.910 1.072 1.00 68.94 176 GLY A CA 1
ATOM 1357 C C . GLY A 1 176 ? 14.627 -13.023 1.644 1.00 68.94 176 GLY A C 1
ATOM 1358 O O . GLY A 1 176 ? 15.636 -13.516 2.146 1.00 68.94 176 GLY A O 1
ATOM 1359 N N . TYR A 1 177 ? 14.453 -11.707 1.558 1.00 76.75 177 TYR A N 1
ATOM 1360 C CA . TYR A 1 177 ? 15.367 -10.737 2.157 1.00 76.75 177 TYR A CA 1
ATOM 1361 C C . TYR A 1 177 ? 14.750 -10.116 3.401 1.00 76.75 177 TYR A C 1
ATOM 1363 O O . TYR A 1 177 ? 13.548 -9.863 3.454 1.00 76.75 177 TYR A O 1
ATOM 1371 N N . HIS A 1 178 ? 15.587 -9.743 4.359 1.00 79.56 178 HIS A N 1
ATOM 1372 C CA . HIS A 1 178 ? 15.155 -8.822 5.396 1.00 79.56 178 HIS A CA 1
ATOM 1373 C C . HIS A 1 178 ? 14.810 -7.452 4.772 1.00 79.56 178 HIS A C 1
ATOM 1375 O O . HIS A 1 178 ? 15.517 -6.958 3.888 1.00 79.56 178 HIS A O 1
ATOM 1381 N N . SER A 1 179 ? 13.702 -6.838 5.195 1.00 77.44 179 SER A N 1
ATOM 1382 C CA . SER A 1 179 ? 13.138 -5.650 4.528 1.00 77.44 179 SER A CA 1
ATOM 1383 C C . SER A 1 179 ? 14.095 -4.451 4.452 1.00 77.44 179 SER A C 1
ATOM 1385 O O . SER A 1 179 ? 14.110 -3.743 3.442 1.00 77.44 179 SER A O 1
ATOM 1387 N N . THR A 1 180 ? 14.934 -4.226 5.467 1.00 78.00 180 THR A N 1
ATOM 1388 C CA . THR A 1 180 ? 15.945 -3.152 5.448 1.00 78.00 180 THR A CA 1
ATOM 1389 C C . THR A 1 180 ? 17.126 -3.471 4.538 1.00 78.00 180 THR A C 1
ATOM 1391 O O . THR A 1 180 ? 17.654 -2.558 3.905 1.00 78.00 180 THR A O 1
ATOM 1394 N N . SER A 1 181 ? 17.494 -4.746 4.394 1.00 81.25 181 SER A N 1
ATOM 1395 C CA . SER A 1 181 ? 18.564 -5.186 3.495 1.00 81.25 181 SER A CA 1
ATOM 1396 C C . SER A 1 181 ? 18.219 -4.930 2.027 1.00 81.25 181 SER A C 1
ATOM 1398 O O . SER A 1 181 ? 19.090 -4.487 1.284 1.00 81.25 181 SER A O 1
ATOM 1400 N N . ILE A 1 182 ? 16.953 -5.109 1.616 1.00 84.00 182 ILE A N 1
ATOM 1401 C CA . ILE A 1 182 ? 16.511 -4.731 0.258 1.00 84.00 182 ILE A CA 1
ATOM 1402 C C . ILE A 1 182 ? 16.714 -3.232 0.035 1.00 84.00 182 ILE A C 1
ATOM 1404 O O . ILE A 1 182 ? 17.295 -2.819 -0.963 1.00 84.00 182 ILE A O 1
ATOM 1408 N N . LEU A 1 183 ? 16.246 -2.399 0.969 1.00 85.75 183 LEU A N 1
ATOM 1409 C CA . LEU A 1 183 ? 16.359 -0.945 0.834 1.00 85.75 183 LEU A CA 1
ATOM 1410 C C . LEU A 1 183 ? 17.814 -0.482 0.810 1.00 85.75 183 LEU A C 1
ATOM 1412 O O . LEU A 1 183 ? 18.128 0.479 0.113 1.00 85.75 183 LEU A O 1
ATOM 1416 N N . GLN A 1 184 ? 18.686 -1.146 1.567 1.00 85.44 184 GLN A N 1
ATOM 1417 C CA . GLN A 1 184 ? 20.114 -0.869 1.540 1.00 85.44 184 GLN A CA 1
ATOM 1418 C C . GLN A 1 184 ? 20.728 -1.271 0.193 1.00 85.44 184 GLN A C 1
ATOM 1420 O O . GLN A 1 184 ? 21.401 -0.451 -0.418 1.00 85.44 184 GLN A O 1
ATOM 1425 N N . SER A 1 185 ? 20.390 -2.454 -0.328 1.00 84.12 185 SER A N 1
ATOM 1426 C CA . SER A 1 185 ? 20.837 -2.909 -1.650 1.00 84.12 185 SER A CA 1
ATOM 1427 C C . SER A 1 185 ? 20.398 -1.966 -2.779 1.00 84.12 185 SER A C 1
ATOM 1429 O O . SER A 1 185 ? 21.205 -1.651 -3.648 1.00 84.12 185 SER A O 1
ATOM 1431 N N . ILE A 1 186 ? 19.172 -1.428 -2.724 1.00 85.44 186 ILE A N 1
ATOM 1432 C CA . ILE A 1 186 ? 18.699 -0.411 -3.682 1.00 85.44 186 ILE A CA 1
ATOM 1433 C C . ILE A 1 186 ? 19.533 0.874 -3.582 1.00 85.44 186 ILE A C 1
ATOM 1435 O O . ILE A 1 186 ? 19.896 1.453 -4.600 1.00 85.44 186 ILE A O 1
ATOM 1439 N N . ARG A 1 187 ? 19.868 1.332 -2.368 1.00 87.06 187 ARG A N 1
ATOM 1440 C CA . ARG A 1 187 ? 20.718 2.526 -2.194 1.00 87.06 187 ARG A CA 1
ATOM 1441 C C . ARG A 1 187 ? 22.135 2.307 -2.705 1.00 87.06 187 ARG A C 1
ATOM 1443 O O . ARG A 1 187 ? 22.748 3.247 -3.197 1.00 87.06 187 ARG A O 1
ATOM 1450 N N . ASP A 1 188 ? 22.679 1.112 -2.522 1.00 85.69 188 ASP A N 1
ATOM 1451 C CA . ASP A 1 188 ? 24.034 0.808 -2.968 1.00 85.69 188 ASP A CA 1
ATOM 1452 C C . ASP A 1 188 ? 24.089 0.669 -4.497 1.00 85.69 188 ASP A C 1
ATOM 1454 O O . ASP A 1 188 ? 25.024 1.184 -5.105 1.00 85.69 188 ASP A O 1
ATOM 1458 N N . HIS A 1 189 ? 23.032 0.137 -5.127 1.00 84.56 189 HIS A N 1
ATOM 1459 C CA . HIS A 1 189 ? 22.812 0.257 -6.574 1.00 84.56 189 HIS A CA 1
ATOM 1460 C C . HIS A 1 189 ? 22.749 1.726 -7.016 1.00 84.56 189 HIS A C 1
ATOM 1462 O O . HIS A 1 189 ? 23.483 2.129 -7.913 1.00 84.56 189 HIS A O 1
ATOM 1468 N N . ASP A 1 190 ? 21.937 2.554 -6.350 1.00 84.31 190 ASP A N 1
ATOM 1469 C CA . ASP A 1 190 ? 21.824 3.979 -6.685 1.00 84.31 190 ASP A CA 1
ATOM 1470 C C . ASP A 1 190 ? 23.186 4.692 -6.680 1.00 84.31 190 ASP A C 1
ATOM 1472 O O . ASP A 1 190 ? 23.487 5.478 -7.576 1.00 84.31 190 ASP A O 1
ATOM 1476 N N . LYS A 1 191 ? 24.047 4.377 -5.705 1.00 84.94 191 LYS A N 1
ATOM 1477 C CA . LYS A 1 191 ? 25.415 4.910 -5.650 1.00 84.94 191 LYS A CA 1
ATOM 1478 C C . LYS A 1 191 ? 26.287 4.406 -6.798 1.00 84.94 191 LYS A C 1
ATOM 1480 O O . LYS A 1 191 ? 27.022 5.202 -7.371 1.00 84.94 191 LYS A O 1
ATOM 1485 N N . ALA A 1 192 ? 26.230 3.111 -7.108 1.00 83.06 192 ALA A N 1
ATOM 1486 C CA . ALA A 1 192 ? 27.056 2.500 -8.147 1.00 83.06 192 ALA A CA 1
ATOM 1487 C C . ALA A 1 192 ? 26.708 3.018 -9.554 1.00 83.06 192 ALA A C 1
ATOM 1489 O O . ALA A 1 192 ? 27.601 3.190 -10.379 1.00 83.06 192 ALA A O 1
ATOM 1490 N N . HIS A 1 193 ? 25.430 3.315 -9.804 1.00 78.69 193 HIS A N 1
ATOM 1491 C CA . HIS A 1 193 ? 24.931 3.739 -11.115 1.00 78.69 193 HIS A CA 1
ATOM 1492 C C . HIS A 1 193 ? 24.664 5.249 -11.222 1.00 78.69 193 HIS A C 1
ATOM 1494 O O . HIS A 1 193 ? 24.231 5.725 -12.271 1.00 78.69 193 HIS A O 1
ATOM 1500 N N . GLY A 1 194 ? 24.906 6.022 -10.156 1.00 83.69 194 GLY A N 1
ATOM 1501 C CA . GLY A 1 194 ? 24.614 7.459 -10.126 1.00 83.69 194 GLY A CA 1
ATOM 1502 C C . GLY A 1 194 ? 23.118 7.781 -10.246 1.00 83.69 194 GLY A C 1
ATOM 1503 O O . GLY A 1 194 ? 22.750 8.869 -10.692 1.00 83.69 194 GLY A O 1
ATOM 1504 N N . THR A 1 195 ? 22.248 6.838 -9.877 1.00 84.19 195 THR A N 1
ATOM 1505 C CA . THR A 1 195 ? 20.789 6.976 -9.933 1.00 84.19 195 THR A CA 1
ATOM 1506 C C . THR A 1 195 ? 20.214 7.367 -8.573 1.00 84.19 195 THR A C 1
ATOM 1508 O O . THR A 1 195 ? 20.916 7.504 -7.570 1.00 84.19 195 THR A O 1
ATOM 1511 N N . ARG A 1 196 ? 18.898 7.593 -8.518 1.00 84.06 196 ARG A N 1
ATOM 1512 C CA . ARG A 1 196 ? 18.191 7.853 -7.263 1.00 84.06 196 ARG A CA 1
ATOM 1513 C C . ARG A 1 196 ? 16.841 7.162 -7.263 1.00 84.06 196 ARG A C 1
ATOM 1515 O O . ARG A 1 196 ? 15.989 7.492 -8.083 1.00 84.06 196 ARG A O 1
ATOM 1522 N N . ASN A 1 197 ? 16.607 6.327 -6.254 1.00 83.75 197 ASN A N 1
ATOM 1523 C CA . ASN A 1 197 ? 15.390 5.541 -6.075 1.00 83.75 197 ASN A CA 1
ATOM 1524 C C . ASN A 1 197 ? 15.097 4.599 -7.254 1.00 83.75 197 ASN A C 1
ATOM 1526 O O . ASN A 1 197 ? 13.926 4.307 -7.512 1.00 83.75 197 ASN A O 1
ATOM 1530 N N . ASP A 1 198 ? 16.124 4.123 -7.962 1.00 84.12 198 ASP A N 1
ATOM 1531 C CA . ASP A 1 198 ? 15.929 3.311 -9.161 1.00 84.12 198 ASP A CA 1
ATOM 1532 C C . ASP A 1 198 ? 15.710 1.833 -8.824 1.00 84.12 198 ASP A C 1
ATOM 1534 O O . ASP A 1 198 ? 16.557 0.960 -9.007 1.00 84.12 198 ASP A O 1
ATOM 1538 N N . ILE A 1 199 ? 14.518 1.546 -8.306 1.00 85.44 199 ILE A N 1
ATOM 1539 C CA . ILE A 1 199 ? 14.114 0.181 -7.973 1.00 85.44 199 ILE A CA 1
ATOM 1540 C C . ILE A 1 199 ? 14.001 -0.718 -9.208 1.00 85.44 199 ILE A C 1
ATOM 1542 O O . ILE A 1 199 ? 14.211 -1.921 -9.095 1.00 85.44 199 ILE A O 1
ATOM 1546 N N . MET A 1 200 ? 13.657 -0.166 -10.374 1.00 85.81 200 MET A N 1
ATOM 1547 C CA . MET A 1 200 ? 13.497 -0.964 -11.591 1.00 85.81 200 MET A CA 1
ATOM 1548 C C . MET A 1 200 ? 14.852 -1.315 -12.207 1.00 85.81 200 MET A C 1
ATOM 1550 O O . MET A 1 200 ? 14.997 -2.437 -12.692 1.00 85.81 200 MET A O 1
ATOM 1554 N N . GLY A 1 201 ? 15.832 -0.408 -12.139 1.00 82.94 201 GLY A N 1
ATOM 1555 C CA . GLY A 1 201 ? 17.238 -0.706 -12.417 1.00 82.94 201 GLY A CA 1
ATOM 1556 C C . GLY A 1 201 ? 17.757 -1.802 -11.491 1.00 82.94 201 GLY A C 1
ATOM 1557 O O . GLY A 1 201 ? 18.140 -2.867 -11.965 1.00 82.94 201 GLY A O 1
ATOM 1558 N N . TRP A 1 202 ? 17.581 -1.639 -10.174 1.00 86.12 202 TRP A N 1
ATOM 1559 C CA . TRP A 1 202 ? 18.003 -2.657 -9.207 1.00 86.12 202 TRP A CA 1
ATOM 1560 C C . TRP A 1 202 ? 17.344 -4.027 -9.448 1.00 86.12 202 TRP A C 1
ATOM 1562 O O . TRP A 1 202 ? 18.018 -5.053 -9.422 1.00 86.12 202 TRP A O 1
ATOM 1572 N N . VAL A 1 203 ? 16.034 -4.071 -9.723 1.00 85.56 203 VAL A N 1
ATOM 1573 C CA . VAL A 1 203 ? 15.332 -5.318 -10.084 1.00 85.56 203 VAL A CA 1
ATOM 1574 C C . VAL A 1 203 ? 15.938 -5.951 -11.337 1.00 85.56 203 VAL A C 1
ATOM 1576 O O . VAL A 1 203 ? 16.094 -7.169 -11.386 1.00 85.56 203 VAL A O 1
ATOM 1579 N N . THR A 1 204 ? 16.270 -5.138 -12.338 1.00 82.94 204 THR A N 1
ATOM 1580 C CA . THR A 1 204 ? 16.878 -5.602 -13.589 1.00 82.94 204 THR A CA 1
ATOM 1581 C C . THR A 1 204 ? 18.246 -6.236 -13.331 1.00 82.94 204 THR A C 1
ATOM 1583 O O . THR A 1 204 ? 18.500 -7.342 -13.806 1.00 82.94 204 THR A O 1
ATOM 1586 N N . ASP A 1 205 ? 19.068 -5.625 -12.480 1.00 80.56 205 ASP A N 1
ATOM 1587 C CA . ASP A 1 205 ? 20.375 -6.163 -12.087 1.00 80.56 205 ASP A CA 1
ATOM 1588 C C . ASP A 1 205 ? 20.271 -7.462 -11.276 1.00 80.56 205 ASP A C 1
ATOM 1590 O O . ASP A 1 205 ? 21.068 -8.387 -11.436 1.00 80.56 205 ASP A O 1
ATOM 1594 N N . GLN A 1 206 ? 19.251 -7.589 -10.421 1.00 80.56 206 GLN A N 1
ATOM 1595 C CA . GLN A 1 206 ? 18.996 -8.851 -9.717 1.00 80.56 206 GLN A CA 1
ATOM 1596 C C . GLN A 1 206 ? 18.566 -9.979 -10.670 1.00 80.56 206 GLN A C 1
ATOM 1598 O O . GLN A 1 206 ? 18.786 -11.155 -10.370 1.00 80.56 206 GLN A O 1
ATOM 1603 N N . LEU A 1 207 ? 17.944 -9.655 -11.808 1.00 75.62 207 LEU A N 1
ATOM 1604 C CA . LEU A 1 207 ? 17.570 -10.643 -12.824 1.00 75.62 207 LEU A CA 1
ATOM 1605 C C . LEU A 1 207 ? 18.777 -11.097 -13.653 1.00 75.62 207 LEU A C 1
ATOM 1607 O O . LEU A 1 207 ? 18.867 -12.280 -13.981 1.00 75.62 207 LEU A O 1
ATOM 1611 N N . THR A 1 208 ? 19.714 -10.195 -13.961 1.00 69.56 208 THR A N 1
ATOM 1612 C CA . THR A 1 208 ? 20.947 -10.527 -14.695 1.00 69.56 208 THR A CA 1
ATOM 1613 C C . THR A 1 208 ? 21.936 -11.307 -13.824 1.00 69.56 208 THR A C 1
ATOM 1615 O O . THR A 1 208 ? 22.512 -12.288 -14.291 1.00 69.56 208 THR A O 1
ATOM 1618 N N . GLY A 1 209 ? 22.077 -10.947 -12.542 1.00 63.28 209 GLY A N 1
ATOM 1619 C CA . GLY A 1 209 ? 22.980 -11.614 -11.596 1.00 63.28 209 GLY A CA 1
ATOM 1620 C C . GLY A 1 209 ? 22.573 -13.037 -11.183 1.00 63.28 209 GLY A C 1
ATOM 1621 O O . GLY A 1 209 ? 23.427 -13.821 -10.780 1.00 63.28 209 GLY A O 1
ATOM 1622 N N . ASN A 1 210 ? 21.294 -13.412 -11.315 1.00 55.97 210 ASN A N 1
ATOM 1623 C CA . ASN A 1 210 ? 20.781 -14.737 -10.927 1.00 55.97 210 ASN A CA 1
ATOM 1624 C C . ASN A 1 210 ? 20.970 -15.845 -11.988 1.00 55.97 210 ASN A C 1
ATOM 1626 O O . ASN A 1 210 ? 20.350 -16.900 -11.866 1.00 55.97 210 ASN A O 1
ATOM 1630 N N . ALA A 1 211 ? 21.806 -15.635 -13.015 1.00 47.28 211 ALA A N 1
ATOM 1631 C CA . ALA A 1 211 ? 22.136 -16.637 -14.038 1.00 47.28 211 ALA A CA 1
ATOM 1632 C C . ALA A 1 211 ? 20.903 -17.377 -14.599 1.00 47.28 211 ALA A C 1
ATOM 1634 O O . ALA A 1 211 ? 20.857 -18.607 -14.669 1.00 47.28 211 ALA A O 1
ATOM 1635 N N . VAL A 1 212 ? 19.885 -16.623 -15.027 1.00 47.50 212 VAL A N 1
ATOM 1636 C CA . VAL A 1 212 ? 18.880 -17.170 -15.943 1.00 47.50 212 VAL A CA 1
ATOM 1637 C C . VAL A 1 212 ? 19.596 -17.382 -17.276 1.00 47.50 212 VAL A C 1
ATOM 1639 O O . VAL A 1 212 ? 19.709 -16.455 -18.069 1.00 47.50 212 VAL A O 1
ATOM 1642 N N . SER A 1 213 ? 20.155 -18.578 -17.471 1.00 40.38 213 SER A N 1
ATOM 1643 C CA . SER A 1 213 ? 20.679 -19.030 -18.760 1.00 40.38 213 SER A CA 1
ATOM 1644 C C . SER A 1 213 ? 19.555 -19.672 -19.586 1.00 40.38 213 SER A C 1
ATOM 1646 O O . SER A 1 213 ? 18.814 -20.499 -19.047 1.00 40.38 213 SER A O 1
ATOM 1648 N N . PRO A 1 214 ? 19.432 -19.342 -20.883 1.00 44.81 214 PRO A N 1
ATOM 1649 C CA . PRO A 1 214 ? 20.206 -18.315 -21.579 1.00 44.81 214 PRO A CA 1
ATOM 1650 C C . PRO A 1 214 ? 19.767 -16.908 -21.130 1.00 44.81 214 PRO A C 1
ATOM 1652 O O . PRO A 1 214 ? 18.605 -16.756 -20.737 1.00 44.81 214 PRO A O 1
ATOM 1655 N N . PRO A 1 215 ? 20.661 -15.895 -21.188 1.00 42.22 215 PRO A N 1
ATOM 1656 C CA . PRO A 1 215 ? 20.299 -14.514 -20.901 1.00 42.22 215 PRO A CA 1
ATOM 1657 C C . PRO A 1 215 ? 19.120 -14.160 -21.802 1.00 42.22 215 PRO A C 1
ATOM 1659 O O . PRO A 1 215 ? 19.273 -14.192 -23.025 1.00 42.22 215 PRO A O 1
ATOM 1662 N N . PRO A 1 216 ? 17.929 -13.874 -21.256 1.00 45.84 216 PRO A N 1
ATOM 1663 C CA . PRO A 1 216 ? 16.849 -13.428 -22.098 1.00 45.84 216 PRO A CA 1
ATOM 1664 C C . PRO A 1 216 ? 17.306 -12.112 -22.718 1.00 45.84 216 PRO A C 1
ATOM 1666 O O . PRO A 1 216 ? 17.643 -11.171 -21.995 1.00 45.84 216 PRO A O 1
ATOM 1669 N N . GLU A 1 217 ? 17.190 -11.989 -24.034 1.00 43.75 217 GLU A N 1
ATOM 1670 C CA . GLU A 1 217 ? 17.205 -10.724 -24.790 1.00 43.75 217 GLU A CA 1
ATOM 1671 C C . GLU A 1 217 ? 16.045 -9.780 -24.358 1.00 43.75 217 GLU A C 1
ATOM 1673 O O . GLU A 1 217 ? 15.579 -8.905 -25.085 1.00 43.75 217 GLU A O 1
ATOM 1678 N N . HIS A 1 218 ? 15.498 -10.004 -23.160 1.00 46.31 218 HIS A N 1
ATOM 1679 C CA . HIS A 1 218 ? 14.256 -9.509 -22.602 1.00 46.31 218 HIS A CA 1
ATOM 1680 C C . HIS A 1 218 ? 14.437 -8.943 -21.184 1.00 46.31 218 HIS A C 1
ATOM 1682 O O . HIS A 1 218 ? 13.443 -8.643 -20.528 1.00 46.31 218 HIS A O 1
ATOM 1688 N N . ASN A 1 219 ? 15.663 -8.725 -20.708 1.00 51.41 219 ASN A N 1
ATOM 1689 C CA . ASN A 1 219 ? 15.918 -8.139 -19.385 1.00 51.41 219 ASN A CA 1
ATOM 1690 C C . ASN A 1 219 ? 15.890 -6.602 -19.371 1.00 51.41 219 ASN A C 1
ATOM 1692 O O . ASN A 1 219 ? 16.446 -5.977 -18.482 1.00 51.41 219 ASN A O 1
ATOM 1696 N N . ASP A 1 220 ? 15.209 -5.963 -20.319 1.00 58.31 220 ASP A N 1
ATOM 1697 C CA . ASP A 1 220 ? 14.904 -4.543 -20.198 1.00 58.31 220 ASP A CA 1
ATOM 1698 C C . ASP A 1 220 ? 13.860 -4.325 -19.101 1.00 58.31 220 ASP A C 1
ATOM 1700 O O . ASP A 1 220 ? 12.830 -5.006 -19.063 1.00 58.31 220 ASP A O 1
ATOM 1704 N N . ALA A 1 221 ? 14.034 -3.275 -18.294 1.00 59.03 221 ALA A N 1
ATOM 1705 C CA . ALA A 1 221 ? 13.037 -2.825 -17.324 1.00 59.03 221 ALA A CA 1
ATOM 1706 C C . ALA A 1 221 ? 11.629 -2.647 -17.931 1.00 59.03 221 ALA A C 1
ATOM 1708 O O . ALA A 1 221 ? 10.661 -2.599 -17.182 1.00 59.03 221 ALA A O 1
ATOM 1709 N N . GLY A 1 222 ? 11.482 -2.557 -19.264 1.00 59.22 222 GLY A N 1
ATOM 1710 C CA . GLY A 1 222 ? 10.209 -2.535 -19.997 1.00 59.22 222 GLY A CA 1
ATOM 1711 C C . GLY A 1 222 ? 9.477 -3.883 -20.117 1.00 59.22 222 GLY A C 1
ATOM 1712 O O . GLY A 1 222 ? 8.268 -3.883 -20.344 1.00 59.22 222 GLY A O 1
ATOM 1713 N N . ASN A 1 223 ? 10.155 -5.016 -19.922 1.00 75.19 223 ASN A N 1
ATOM 1714 C CA . ASN A 1 223 ? 9.563 -6.356 -20.028 1.00 75.19 223 ASN A CA 1
ATOM 1715 C C . ASN A 1 223 ? 8.956 -6.865 -18.725 1.00 75.19 223 ASN A C 1
ATOM 1717 O O . ASN A 1 223 ? 8.183 -7.818 -18.738 1.00 75.19 223 ASN A O 1
ATOM 1721 N N . ILE A 1 224 ? 9.234 -6.202 -17.608 1.00 82.00 224 ILE A N 1
ATOM 1722 C CA . ILE A 1 224 ? 8.576 -6.483 -16.336 1.00 82.00 224 ILE A CA 1
ATOM 1723 C C . ILE A 1 224 ? 7.131 -5.976 -16.417 1.00 82.00 224 ILE A C 1
ATOM 1725 O O . ILE A 1 224 ? 6.900 -4.795 -16.665 1.00 82.00 224 ILE A O 1
ATOM 1729 N N . VAL A 1 225 ? 6.137 -6.833 -16.218 1.00 86.62 225 VAL A N 1
ATOM 1730 C CA . VAL A 1 225 ? 4.707 -6.461 -16.253 1.00 86.62 225 VAL A CA 1
ATOM 1731 C C . VAL A 1 225 ? 4.022 -6.629 -14.902 1.00 86.62 225 VAL A C 1
ATOM 1733 O O . VAL A 1 225 ? 2.921 -6.117 -14.709 1.00 86.62 225 VAL A O 1
ATOM 1736 N N . GLY A 1 226 ? 4.674 -7.289 -13.947 1.00 86.25 226 GLY A N 1
ATOM 1737 C CA . GLY A 1 226 ? 4.160 -7.447 -12.596 1.00 86.25 226 GLY A CA 1
ATOM 1738 C C . GLY A 1 226 ? 5.270 -7.547 -11.563 1.00 86.25 226 GLY A C 1
ATOM 1739 O O . GLY A 1 226 ? 6.342 -8.081 -11.839 1.00 86.25 226 GLY A O 1
ATOM 1740 N N . VAL A 1 227 ? 5.001 -7.036 -10.367 1.00 89.25 227 VAL A N 1
ATOM 1741 C CA . VAL A 1 227 ? 5.832 -7.229 -9.181 1.00 89.25 227 VAL A CA 1
ATOM 1742 C C . VAL A 1 227 ? 4.918 -7.621 -8.031 1.00 89.25 227 VAL A C 1
ATOM 1744 O O . VAL A 1 227 ? 3.985 -6.897 -7.685 1.00 89.25 227 VAL A O 1
ATOM 1747 N N . THR A 1 228 ? 5.200 -8.775 -7.444 1.00 90.75 228 THR A N 1
ATOM 1748 C CA . THR A 1 228 ? 4.530 -9.279 -6.250 1.00 90.75 228 THR A CA 1
ATOM 1749 C C . THR A 1 228 ? 5.486 -9.161 -5.075 1.00 90.75 228 THR A C 1
ATOM 1751 O O . THR A 1 228 ? 6.595 -9.686 -5.127 1.00 90.75 228 THR A O 1
ATOM 1754 N N . ILE A 1 229 ? 5.071 -8.474 -4.015 1.00 90.19 229 ILE A N 1
ATOM 1755 C CA . ILE A 1 229 ? 5.830 -8.325 -2.772 1.00 90.19 229 ILE A CA 1
ATOM 1756 C C . ILE A 1 229 ? 5.048 -9.034 -1.674 1.00 90.19 229 ILE A C 1
ATOM 1758 O O . ILE A 1 229 ? 3.947 -8.620 -1.321 1.00 90.19 229 ILE A O 1
ATOM 1762 N N . THR A 1 230 ? 5.633 -10.080 -1.112 1.00 89.06 230 THR A N 1
ATOM 1763 C CA . THR A 1 230 ? 5.091 -10.793 0.042 1.00 89.06 230 THR A CA 1
ATOM 1764 C C . THR A 1 230 ? 5.890 -10.398 1.271 1.00 89.06 230 THR A C 1
ATOM 1766 O O . THR A 1 230 ? 7.078 -10.700 1.343 1.00 89.06 230 THR A O 1
ATOM 1769 N N . ALA A 1 231 ? 5.257 -9.727 2.227 1.00 87.50 231 ALA A N 1
ATOM 1770 C CA . ALA A 1 231 ? 5.861 -9.366 3.502 1.00 87.50 231 ALA A CA 1
ATOM 1771 C C . ALA A 1 231 ? 5.274 -10.212 4.633 1.00 87.50 231 ALA A C 1
ATOM 1773 O O . ALA A 1 231 ? 4.062 -10.411 4.705 1.00 87.50 231 ALA A O 1
ATOM 1774 N N . TYR A 1 232 ? 6.134 -10.681 5.528 1.00 84.75 232 TYR A N 1
ATOM 1775 C CA . TYR A 1 232 ? 5.765 -11.476 6.697 1.00 84.75 232 TYR A CA 1
ATOM 1776 C C . TYR A 1 232 ? 6.719 -11.185 7.856 1.00 84.75 232 TYR A C 1
ATOM 1778 O O . TYR A 1 232 ? 7.793 -10.612 7.670 1.00 84.75 232 TYR A O 1
ATOM 1786 N N . ARG A 1 233 ? 6.321 -11.569 9.067 1.00 80.00 233 ARG A N 1
ATOM 1787 C CA . ARG A 1 233 ? 7.146 -11.425 10.269 1.00 80.00 233 ARG A CA 1
ATOM 1788 C C . ARG A 1 233 ? 8.329 -12.408 10.237 1.00 80.00 233 ARG A C 1
ATOM 1790 O O . ARG A 1 233 ? 8.161 -13.572 9.866 1.00 80.00 233 ARG A O 1
ATOM 1797 N N . SER A 1 234 ? 9.530 -11.945 10.585 1.00 72.31 234 SER A N 1
ATOM 1798 C CA . SER A 1 234 ? 10.784 -12.706 10.426 1.00 72.31 234 SER A CA 1
ATOM 1799 C C . SER A 1 234 ? 10.925 -13.913 11.370 1.00 72.31 234 SER A C 1
ATOM 1801 O O . SER A 1 234 ? 11.739 -14.800 11.134 1.00 72.31 234 SER A O 1
ATOM 1803 N N . ASP A 1 235 ? 10.155 -13.988 12.452 1.00 67.94 235 ASP A N 1
ATOM 1804 C CA . ASP A 1 235 ? 10.105 -15.154 13.346 1.00 67.94 235 ASP A CA 1
ATOM 1805 C C . ASP A 1 235 ? 9.261 -16.301 12.767 1.00 67.94 235 ASP A C 1
ATOM 1807 O O . ASP A 1 235 ? 9.668 -17.463 12.832 1.00 67.94 235 ASP A O 1
ATOM 1811 N N . VAL A 1 236 ? 8.150 -15.981 12.100 1.00 57.25 236 VAL A N 1
ATOM 1812 C CA . VAL A 1 236 ? 7.300 -16.951 11.386 1.00 57.25 236 VAL A CA 1
ATOM 1813 C C . VAL A 1 236 ? 8.054 -17.611 10.219 1.00 57.25 236 VAL A C 1
ATOM 1815 O O . VAL A 1 236 ? 7.849 -18.790 9.916 1.00 57.25 236 VAL A O 1
ATOM 1818 N N . SER A 1 237 ? 8.976 -16.885 9.581 1.00 51.25 237 SER A N 1
ATOM 1819 C CA . SER A 1 237 ? 9.781 -17.387 8.458 1.00 51.25 237 SER A CA 1
ATOM 1820 C C . SER A 1 237 ? 10.795 -18.455 8.868 1.00 51.25 237 SER A C 1
ATOM 1822 O O . SER A 1 237 ? 10.948 -19.470 8.182 1.00 51.25 237 SER A O 1
ATOM 1824 N N . ARG A 1 238 ? 11.435 -18.264 10.028 1.00 51.66 238 ARG A N 1
ATOM 1825 C CA . ARG A 1 238 ? 12.376 -19.225 10.620 1.00 51.66 238 ARG A CA 1
ATOM 1826 C C . ARG A 1 238 ? 11.671 -20.494 11.098 1.00 51.66 238 ARG A C 1
ATOM 1828 O O . ARG A 1 238 ? 12.268 -21.563 11.025 1.00 51.66 238 ARG A O 1
ATOM 1835 N N . GLY A 1 239 ? 10.410 -20.387 11.524 1.00 41.44 239 GLY A N 1
ATOM 1836 C CA . GLY A 1 239 ? 9.560 -21.534 11.861 1.00 41.44 239 GLY A CA 1
ATOM 1837 C C . GLY A 1 239 ? 9.160 -22.371 10.641 1.00 41.44 239 GLY A C 1
ATOM 1838 O O . GLY A 1 239 ? 9.279 -23.589 10.683 1.00 41.44 239 GLY A O 1
ATOM 1839 N N . ARG A 1 240 ? 8.766 -21.743 9.521 1.00 43.31 240 ARG A N 1
ATOM 1840 C CA . ARG A 1 240 ? 8.352 -22.472 8.298 1.00 43.31 240 ARG A CA 1
ATOM 1841 C C . ARG A 1 240 ? 9.497 -23.109 7.509 1.00 43.31 240 ARG A C 1
ATOM 1843 O O . ARG A 1 240 ? 9.256 -24.066 6.784 1.00 43.31 240 ARG A O 1
ATOM 1850 N N . ASN A 1 241 ? 10.726 -22.602 7.629 1.00 42.09 241 ASN A N 1
ATOM 1851 C CA . ASN A 1 241 ? 11.902 -23.231 7.013 1.00 42.09 241 ASN A CA 1
ATOM 1852 C C . ASN A 1 241 ? 12.471 -24.407 7.832 1.00 42.09 241 ASN A C 1
ATOM 1854 O O . ASN A 1 241 ? 13.394 -25.067 7.360 1.00 42.09 241 ASN A O 1
ATOM 1858 N N . ARG A 1 242 ? 11.916 -24.708 9.015 1.00 34.28 242 ARG A N 1
ATOM 1859 C CA . ARG A 1 242 ? 12.091 -26.010 9.671 1.00 34.28 242 ARG A CA 1
ATOM 1860 C C . ARG A 1 242 ? 10.988 -26.954 9.188 1.00 34.28 242 ARG A C 1
ATOM 1862 O O . ARG A 1 242 ? 10.007 -27.190 9.882 1.00 34.28 242 ARG A O 1
ATOM 1869 N N . GLY A 1 243 ? 11.141 -27.455 7.964 1.00 28.39 243 GLY A N 1
ATOM 1870 C CA . GLY A 1 243 ? 10.532 -28.738 7.600 1.00 28.39 243 GLY A CA 1
ATOM 1871 C C . GLY A 1 243 ? 11.166 -29.871 8.429 1.00 28.39 243 GLY A C 1
ATOM 1872 O O . GLY A 1 243 ? 12.214 -29.641 9.035 1.00 28.39 243 GLY A O 1
ATOM 1873 N N . PRO A 1 244 ? 10.559 -31.067 8.475 1.00 34.22 244 PRO A N 1
ATOM 1874 C CA . PRO A 1 244 ? 10.843 -32.138 9.444 1.00 34.22 244 PRO A CA 1
ATOM 1875 C C . PRO A 1 244 ? 12.234 -32.811 9.355 1.00 34.22 244 PRO A C 1
ATOM 1877 O O . PRO A 1 244 ? 12.445 -33.848 9.966 1.00 34.22 244 PRO A O 1
ATOM 1880 N N . ASP A 1 245 ? 13.223 -32.210 8.694 1.00 36.22 245 ASP A N 1
ATOM 1881 C CA . ASP A 1 245 ? 14.565 -32.786 8.512 1.00 36.22 245 ASP A CA 1
ATOM 1882 C C . ASP A 1 245 ? 15.587 -32.317 9.567 1.00 36.22 245 ASP A C 1
ATOM 1884 O O . ASP A 1 245 ? 16.787 -32.231 9.299 1.00 36.22 245 ASP A O 1
ATOM 1888 N N . SER A 1 246 ? 15.143 -31.981 10.783 1.00 38.94 246 SER A N 1
ATOM 1889 C CA . SER A 1 246 ? 16.058 -31.766 11.920 1.00 38.94 246 SER A CA 1
ATOM 1890 C C . SER A 1 246 ? 16.005 -32.867 12.978 1.00 38.94 246 SER A C 1
ATOM 1892 O O . SER A 1 246 ? 16.616 -32.711 14.036 1.00 38.94 246 SER A O 1
ATOM 1894 N N . GLU A 1 247 ? 15.321 -33.978 12.706 1.00 35.78 247 GLU A N 1
ATOM 1895 C CA . GLU A 1 247 ? 15.431 -35.187 13.520 1.00 35.78 247 GLU A CA 1
ATOM 1896 C C . GLU A 1 247 ? 16.579 -36.074 13.001 1.00 35.78 247 GLU A C 1
ATOM 1898 O O . GLU A 1 247 ? 16.628 -36.452 11.836 1.00 35.78 247 GLU A O 1
ATOM 1903 N N . ALA A 1 248 ? 17.516 -36.372 13.907 1.00 36.78 248 ALA A N 1
ATOM 1904 C CA . ALA A 1 248 ? 18.630 -37.318 13.797 1.00 36.78 248 ALA A CA 1
ATOM 1905 C C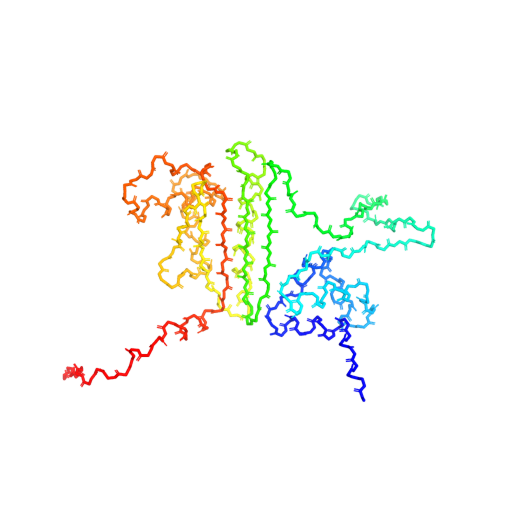 . ALA A 1 248 ? 19.800 -36.986 12.836 1.00 36.78 248 ALA A C 1
ATOM 1907 O O . ALA A 1 248 ? 19.962 -37.573 11.772 1.00 36.78 248 ALA A O 1
ATOM 1908 N N . ASN A 1 249 ? 20.772 -36.204 13.325 1.00 36.22 249 ASN A N 1
ATOM 1909 C CA . ASN A 1 249 ? 22.180 -36.501 13.022 1.00 36.22 249 ASN A CA 1
ATOM 1910 C C . ASN A 1 249 ? 22.974 -36.678 14.332 1.00 36.22 249 ASN A C 1
ATOM 1912 O O . ASN A 1 249 ? 23.447 -35.689 14.898 1.00 36.22 249 ASN A O 1
ATOM 1916 N N . PRO A 1 250 ? 23.128 -37.917 14.840 1.00 38.28 250 PRO A N 1
ATOM 1917 C CA . PRO A 1 250 ? 23.796 -38.188 16.112 1.00 38.28 250 PRO A CA 1
ATOM 1918 C C . PRO A 1 250 ? 25.335 -38.119 16.047 1.00 38.28 250 PRO A C 1
ATOM 1920 O O . PRO A 1 250 ? 25.994 -38.548 16.989 1.00 38.28 250 PRO A O 1
ATOM 1923 N N . ASN A 1 251 ? 25.947 -37.585 14.980 1.00 39.38 251 ASN A N 1
ATOM 1924 C CA . ASN A 1 251 ? 27.386 -37.755 14.747 1.00 39.38 251 ASN A CA 1
ATOM 1925 C C . ASN A 1 251 ? 28.188 -36.453 14.568 1.00 39.38 251 ASN A C 1
ATOM 1927 O O . ASN A 1 251 ? 28.971 -36.305 13.630 1.00 39.38 251 ASN A O 1
ATOM 1931 N N . ARG A 1 252 ? 28.076 -35.511 15.515 1.00 35.31 252 ARG A N 1
ATOM 1932 C CA . ARG A 1 252 ? 29.112 -34.476 15.708 1.00 35.31 252 ARG A CA 1
ATOM 1933 C C . ARG A 1 252 ? 29.828 -34.671 17.039 1.00 35.31 252 ARG A C 1
ATOM 1935 O O . ARG A 1 252 ? 29.427 -34.150 18.076 1.00 35.31 252 ARG A O 1
ATOM 1942 N N . ARG A 1 253 ? 30.922 -35.437 16.969 1.00 39.31 253 ARG A N 1
ATOM 1943 C CA . ARG A 1 253 ? 31.966 -35.517 17.996 1.00 39.31 253 ARG A CA 1
ATOM 1944 C C . ARG A 1 253 ? 32.463 -34.106 18.334 1.00 39.31 253 ARG A C 1
ATOM 1946 O O . ARG A 1 253 ? 32.791 -33.335 17.435 1.00 39.31 253 ARG A O 1
ATOM 1953 N N . ARG A 1 254 ? 32.524 -33.789 19.629 1.00 31.95 254 ARG A N 1
ATOM 1954 C CA . ARG A 1 254 ? 33.180 -32.583 20.150 1.00 31.95 254 ARG A CA 1
ATOM 1955 C C . ARG A 1 254 ? 34.701 -32.738 20.003 1.00 31.95 254 ARG A C 1
ATOM 1957 O O . ARG A 1 254 ? 35.203 -33.804 20.371 1.00 31.95 254 ARG A O 1
ATOM 1964 N N . PRO A 1 255 ? 35.440 -31.737 19.501 1.00 40.62 255 PRO A N 1
ATOM 1965 C CA . PRO A 1 255 ? 36.879 -31.705 19.714 1.00 40.62 255 PRO A CA 1
ATOM 1966 C C . PRO A 1 255 ? 37.158 -31.408 21.196 1.00 40.62 255 PRO A C 1
ATOM 1968 O O . PRO A 1 255 ? 36.381 -30.701 21.843 1.00 40.62 255 PRO A O 1
ATOM 1971 N N . ARG A 1 256 ? 38.211 -32.048 21.711 1.00 41.59 256 ARG A N 1
ATOM 1972 C CA . ARG A 1 256 ? 38.729 -31.898 23.076 1.00 41.59 256 ARG A CA 1
ATOM 1973 C C . ARG A 1 256 ? 39.291 -30.505 23.317 1.00 41.59 256 ARG A C 1
ATOM 1975 O O . ARG A 1 256 ? 39.856 -29.948 22.351 1.00 41.59 256 ARG A O 1
#

Foldseek 3Di:
DPDDDQFPLRLLVLLVQLVDDLCNVQVQQVHDSVVNVCCNVVVDRCVLSVVSSVCCNVWQHDQFHRWADADPVRAHDWDQDPVRDTHRDDTPGDGHDPDDDLLAKDWTWGRGGQRKIKIKIFARLADPGPRNVVSLVVVLVVLVVLCVSCVSAWKFKWKWWAFLVRDIDIQDPPLGGTSVVLVVQQVVVCVVVVHDSPPLVSVLVSLVVVPPPPPPPRSDSSGTGMMIMIMHHNVVSVVVVPDPPPPDDPDDDDDD

pLDDT: mean 78.33, std 16.59, range [28.39, 95.25]

Organism: Rathayibacter rathayi (NCBI:txid33887)

Radius of gyration: 22.21 Å; chains: 1; bounding box: 68×67×48 Å